Protein AF-A0A5C6G566-F1 (afdb_monomer_lite)

Secondary structure (DSSP, 8-state):
-PPPPP-----------------HHHHHHHHHHHHHHHHHTT-STHHHHHHHHHHHHHHHHHHHHHHHHHHHHHHHHHHHHHHHHHHHHHHTHHHHHH-GGGGHHHHHHHHHHHHHHHHHHHHHTSTTPPPHHHHHHTT---TT---TTT--HHHHHHHHHHHHHHHHHHHHHHHHHHHHHHHHHHHHHHHHHHHHHHHHHHHHHHHHHHHHH--S-HHHHHHHHHHHHHHHHHHHHHHHHHHHHHTSTTSPPHHHHHHTT----SS-GGG--SHHHHHHHHHHHHHHHHHHHHHHHHHHHHHHHHHHHHHIIIIIHHHHHHHHHHHHHHHHHHHHHTT--HHHHHHHHHHHHHHHHHHHHHHHHHHHHHHTT-

pLDDT: mean 77.21, std 18.94, range [24.97, 98.31]

Structure (mmCIF, N/CA/C/O backbone):
data_AF-A0A5C6G566-F1
#
_entry.id   AF-A0A5C6G566-F1
#
loop_
_atom_site.group_PDB
_atom_site.id
_atom_site.type_symbol
_atom_site.label_atom_id
_atom_site.label_alt_id
_atom_site.label_comp_id
_atom_site.label_asym_id
_atom_site.label_entity_id
_atom_site.label_seq_id
_atom_site.pdbx_PDB_ins_code
_atom_site.Cartn_x
_atom_site.Cartn_y
_atom_site.Cartn_z
_atom_site.occupancy
_atom_site.B_iso_or_equiv
_atom_site.auth_seq_id
_atom_site.auth_comp_id
_atom_site.auth_asym_id
_atom_site.auth_atom_id
_atom_site.pdbx_PDB_model_num
ATOM 1 N N . MET A 1 1 ? -71.870 12.288 54.946 1.00 32.88 1 MET A N 1
ATOM 2 C CA . MET A 1 1 ? -72.054 11.167 53.990 1.00 32.88 1 MET A CA 1
ATOM 3 C C . MET A 1 1 ? -71.027 11.314 52.874 1.00 32.88 1 MET A C 1
ATOM 5 O O . MET A 1 1 ? -70.540 12.421 52.685 1.00 32.88 1 MET A O 1
ATOM 9 N N . ARG A 1 2 ? -70.650 10.216 52.207 1.00 27.55 2 ARG A N 1
ATOM 10 C CA . ARG A 1 2 ? -69.565 10.167 51.204 1.00 27.55 2 ARG A CA 1
ATOM 11 C C . ARG A 1 2 ? -69.862 11.038 49.967 1.00 27.55 2 ARG A C 1
ATOM 13 O O . ARG A 1 2 ? -71.022 11.065 49.556 1.00 27.55 2 ARG A O 1
ATOM 20 N N . PRO A 1 3 ? -68.853 11.645 49.316 1.00 33.50 3 PRO A N 1
ATOM 21 C CA . PRO A 1 3 ? -68.975 12.076 47.928 1.00 33.50 3 PRO A CA 1
ATOM 22 C C . PRO A 1 3 ? -68.872 10.861 46.990 1.00 33.50 3 PRO A C 1
ATOM 24 O O . PRO A 1 3 ? -67.999 10.009 47.153 1.00 33.50 3 PRO A O 1
ATOM 27 N N . LEU A 1 4 ? -69.763 10.787 46.002 1.00 28.94 4 LEU A N 1
ATOM 28 C CA . LEU A 1 4 ? -69.651 9.870 44.866 1.00 28.94 4 LEU A CA 1
ATOM 29 C C . LEU A 1 4 ? -68.921 10.594 43.731 1.00 28.94 4 LEU A C 1
ATOM 31 O O . LEU A 1 4 ? -69.421 11.593 43.219 1.00 28.94 4 LEU A O 1
ATOM 35 N N . LEU A 1 5 ? -67.754 10.084 43.338 1.00 28.84 5 LEU A N 1
ATOM 36 C CA . LEU A 1 5 ? -67.087 10.481 42.098 1.00 28.84 5 LEU A CA 1
ATOM 37 C C . LEU A 1 5 ? -67.685 9.691 40.933 1.00 28.84 5 LEU A C 1
ATOM 39 O O . LEU A 1 5 ? -67.722 8.461 40.968 1.00 28.84 5 LEU A O 1
ATOM 43 N N . ALA A 1 6 ? -68.122 10.407 39.899 1.00 29.41 6 ALA A N 1
ATOM 44 C CA . ALA A 1 6 ? -68.552 9.829 38.637 1.00 29.41 6 ALA A CA 1
ATOM 45 C C . ALA A 1 6 ? -67.457 9.988 37.566 1.00 29.41 6 ALA A C 1
ATOM 47 O O . ALA A 1 6 ? -66.872 11.055 37.400 1.00 29.41 6 ALA A O 1
ATOM 48 N N . THR A 1 7 ? -67.224 8.889 36.850 1.00 29.20 7 THR A N 1
ATOM 49 C CA . THR A 1 7 ? -66.963 8.770 35.400 1.00 29.20 7 THR A CA 1
ATOM 50 C C . THR A 1 7 ? -67.251 10.032 34.540 1.00 29.20 7 THR A C 1
ATOM 52 O O . THR A 1 7 ? -68.207 10.747 34.816 1.00 29.20 7 THR A O 1
ATOM 55 N N . THR A 1 8 ? -66.556 10.330 33.422 1.00 32.09 8 THR A N 1
ATOM 56 C CA . THR A 1 8 ? -66.049 9.394 32.382 1.00 32.09 8 THR A CA 1
ATOM 57 C C . THR A 1 8 ? -65.096 10.036 31.330 1.00 32.09 8 THR A C 1
ATOM 59 O O . THR A 1 8 ? -65.303 11.184 30.964 1.00 32.09 8 THR A O 1
ATOM 62 N N . LEU A 1 9 ? -64.181 9.217 30.768 1.00 28.00 9 LEU A N 1
ATOM 63 C CA . LEU A 1 9 ? -63.743 9.064 29.343 1.00 28.00 9 LEU A CA 1
ATOM 64 C C . LEU A 1 9 ? -63.206 10.207 28.431 1.00 28.00 9 LEU A C 1
ATOM 66 O O . LEU A 1 9 ? -63.921 11.162 28.154 1.00 28.00 9 LEU A O 1
ATOM 70 N N . LEU A 1 10 ? -62.031 9.940 27.806 1.00 26.19 10 LEU A N 1
ATOM 71 C CA . LEU A 1 10 ? -61.583 10.098 26.377 1.00 26.19 10 LEU A CA 1
ATOM 72 C C . LEU A 1 10 ? -60.018 10.091 26.350 1.00 26.19 10 LEU A C 1
ATOM 74 O O . LEU A 1 10 ? -59.435 10.740 27.210 1.00 26.19 10 LEU A O 1
ATOM 78 N N . VAL A 1 11 ? -59.207 9.350 25.558 1.00 32.75 11 VAL A N 1
ATOM 79 C CA . VAL A 1 11 ? -59.265 8.723 24.199 1.00 32.75 11 VAL A CA 1
ATOM 80 C C . VAL A 1 11 ? -59.330 9.797 23.088 1.00 32.75 11 VAL A C 1
ATOM 82 O O . VAL A 1 11 ? -60.175 10.669 23.186 1.00 32.75 11 VAL A O 1
ATOM 85 N N . ALA A 1 12 ? -58.511 9.888 22.024 1.00 30.48 12 ALA A N 1
ATOM 86 C CA . ALA A 1 12 ? -57.670 8.944 21.258 1.00 30.48 12 ALA A CA 1
ATOM 87 C C . ALA A 1 12 ? -56.325 9.600 20.791 1.00 30.48 12 ALA A C 1
ATOM 89 O O . ALA A 1 12 ? -55.869 10.559 21.400 1.00 30.48 12 ALA A O 1
ATOM 90 N N . ALA A 1 13 ? -55.745 9.226 19.636 1.00 29.44 13 ALA A N 1
ATOM 91 C CA . ALA A 1 13 ? -54.742 8.157 19.437 1.00 29.44 13 ALA A CA 1
ATOM 92 C C . ALA A 1 13 ? -54.186 8.175 17.980 1.00 29.44 13 ALA A C 1
ATOM 94 O O . ALA A 1 13 ? -54.929 8.539 17.070 1.00 29.44 13 ALA A O 1
ATOM 95 N N . SER A 1 14 ? -52.944 7.719 17.716 1.00 24.97 14 SER A N 1
ATOM 96 C CA . SER A 1 14 ? -52.488 7.436 16.331 1.00 24.97 14 SER A CA 1
ATOM 97 C C . SER A 1 14 ? -51.419 6.332 16.196 1.00 24.97 14 SER A C 1
ATOM 99 O O . SER A 1 14 ? -50.265 6.543 16.546 1.00 24.97 14 SER A O 1
ATOM 101 N N . ASN A 1 15 ? -51.852 5.194 15.635 1.00 29.17 15 ASN A N 1
ATOM 102 C CA . ASN A 1 15 ? -51.233 4.301 14.630 1.00 29.17 15 ASN A CA 1
ATOM 103 C C . ASN A 1 15 ? -49.698 4.034 14.647 1.00 29.17 15 ASN A C 1
ATOM 105 O O . ASN A 1 15 ? -48.902 4.960 14.666 1.00 29.17 15 ASN A O 1
ATOM 109 N N . GLY A 1 16 ? -49.206 2.794 14.494 1.00 25.19 16 GLY A N 1
ATOM 110 C CA . GLY A 1 16 ? -49.876 1.573 14.012 1.00 25.19 16 GLY A CA 1
ATOM 111 C C . GLY A 1 16 ? -49.257 0.253 14.501 1.00 25.19 16 GLY A C 1
ATOM 112 O O . GLY A 1 16 ? -48.352 0.228 15.328 1.00 25.19 16 GLY A O 1
ATOM 113 N N . GLN A 1 17 ? -49.826 -0.858 14.026 1.00 31.66 17 GLN A N 1
ATOM 114 C CA . GLN A 1 17 ? -49.654 -2.206 14.580 1.00 31.66 17 GLN A CA 1
ATOM 115 C C . GLN A 1 17 ? -48.332 -2.884 14.188 1.00 31.66 17 GLN A C 1
ATOM 117 O O . GLN A 1 17 ? -48.019 -2.965 13.005 1.00 31.66 17 GLN A O 1
ATOM 122 N N . VAL A 1 18 ? -47.708 -3.574 15.148 1.00 29.19 18 VAL A N 1
ATOM 123 C CA . VAL A 1 18 ? -47.262 -4.969 14.963 1.00 29.19 18 VAL A CA 1
ATOM 124 C C . VAL A 1 18 ? -47.619 -5.742 16.235 1.00 29.19 18 VAL A C 1
ATOM 126 O O . VAL A 1 18 ? -47.277 -5.316 17.336 1.00 29.19 18 VAL A O 1
ATOM 129 N N . PHE A 1 19 ? -48.307 -6.879 16.099 1.00 34.94 19 PHE A N 1
ATOM 130 C CA . PHE A 1 19 ? -48.507 -7.816 17.209 1.00 34.94 19 PHE A CA 1
ATOM 131 C C . PHE A 1 19 ? -47.169 -8.487 17.550 1.00 34.94 19 PHE A C 1
ATOM 133 O O . PHE A 1 19 ? -46.750 -9.434 16.889 1.00 34.94 19 PHE A O 1
ATOM 140 N N . GLY A 1 20 ? -46.506 -7.990 18.589 1.00 29.91 20 GLY A N 1
ATOM 141 C CA . GLY A 1 20 ? -45.334 -8.601 19.209 1.00 29.91 20 GLY A CA 1
ATOM 142 C C . GLY A 1 20 ? -45.524 -8.626 20.720 1.00 29.91 20 GLY A C 1
ATOM 143 O O . GLY A 1 20 ? -46.110 -7.703 21.283 1.00 29.91 20 GLY A O 1
ATOM 144 N N . SER A 1 21 ? -45.068 -9.697 21.370 1.00 37.38 21 SER A N 1
ATOM 145 C CA . SER A 1 21 ? -45.146 -9.880 22.824 1.00 37.38 21 SER A CA 1
ATOM 146 C C . SER A 1 21 ? -44.729 -8.622 23.587 1.00 37.38 21 SER A C 1
ATOM 148 O O . SER A 1 21 ? -43.648 -8.087 23.326 1.00 37.38 21 SER A O 1
ATOM 150 N N . ALA A 1 22 ? -45.544 -8.208 24.562 1.00 33.50 22 ALA A N 1
ATOM 151 C CA . ALA A 1 22 ? -45.202 -7.127 25.479 1.00 33.50 22 ALA A CA 1
ATOM 152 C C . ALA A 1 22 ? -43.781 -7.357 26.045 1.00 33.50 22 ALA A C 1
ATOM 154 O O . ALA A 1 22 ? -43.475 -8.482 26.465 1.00 33.50 22 ALA A O 1
ATOM 155 N N . PRO A 1 23 ? -42.876 -6.360 25.993 1.00 38.47 23 PRO A N 1
ATOM 156 C CA . PRO A 1 23 ? -41.484 -6.564 26.375 1.00 38.47 23 PRO A CA 1
ATOM 157 C C . PRO A 1 23 ? -41.410 -7.021 27.834 1.00 38.47 23 PRO A C 1
ATOM 159 O O . PRO A 1 23 ? -42.168 -6.545 28.673 1.00 38.47 23 PRO A O 1
ATOM 162 N N . ALA A 1 24 ? -40.464 -7.901 28.178 1.00 43.47 24 ALA A N 1
ATOM 163 C CA . ALA A 1 24 ? -40.372 -8.467 29.532 1.00 43.47 24 ALA A CA 1
ATOM 164 C C . ALA A 1 24 ? -40.320 -7.399 30.652 1.00 43.47 24 ALA A C 1
ATOM 166 O O . ALA A 1 24 ? -40.783 -7.642 31.764 1.00 43.47 24 ALA A O 1
ATOM 167 N N . ALA A 1 25 ? -39.833 -6.192 30.335 1.00 39.31 25 ALA A N 1
ATOM 168 C CA . ALA A 1 25 ? -39.875 -5.023 31.211 1.00 39.31 25 ALA A CA 1
ATOM 169 C C . ALA A 1 25 ? -41.303 -4.528 31.538 1.00 39.31 25 ALA A C 1
ATOM 171 O O . ALA A 1 25 ? -41.559 -4.184 32.690 1.00 39.31 25 ALA A O 1
ATOM 172 N N . SER A 1 26 ? -42.244 -4.520 30.582 1.00 44.28 26 SER A N 1
ATOM 173 C CA . SER A 1 26 ? -43.643 -4.163 30.871 1.00 44.28 26 SER A CA 1
ATOM 174 C C . SER A 1 26 ? -44.332 -5.257 31.680 1.00 44.28 26 SER A C 1
ATOM 176 O O . SER A 1 26 ? -45.061 -4.943 32.607 1.00 44.28 26 SER A O 1
ATOM 178 N N . LEU A 1 27 ? -44.027 -6.528 31.409 1.00 44.44 27 LEU A N 1
ATOM 179 C CA . LEU A 1 27 ? -44.631 -7.669 32.105 1.00 44.44 27 LEU A CA 1
ATOM 180 C C . LEU A 1 27 ? -44.157 -7.785 33.571 1.00 44.44 27 LEU A C 1
ATOM 182 O O . LEU A 1 27 ? -44.899 -8.225 34.450 1.00 44.44 27 LEU A O 1
ATOM 186 N N . ALA A 1 28 ? -42.927 -7.346 33.862 1.00 50.97 28 ALA A N 1
ATOM 187 C CA . ALA A 1 28 ? -42.421 -7.181 35.227 1.00 50.97 28 ALA A CA 1
ATOM 188 C C . ALA A 1 28 ? -43.015 -5.944 35.933 1.00 50.97 28 ALA A C 1
ATOM 190 O O . ALA A 1 28 ? -43.270 -5.992 37.140 1.00 50.97 28 ALA A O 1
ATOM 191 N N . ALA A 1 29 ? -43.269 -4.857 35.195 1.00 46.25 29 ALA A N 1
ATOM 192 C CA . ALA A 1 29 ? -43.970 -3.682 35.711 1.00 46.25 29 ALA A CA 1
ATOM 193 C C . ALA A 1 29 ? -45.447 -3.993 36.026 1.00 46.25 29 ALA A C 1
ATOM 195 O O . ALA A 1 29 ? -45.908 -3.648 37.111 1.00 46.25 29 ALA A O 1
ATOM 196 N N . GLU A 1 30 ? -46.152 -4.722 35.152 1.00 51.94 30 GLU A N 1
ATOM 197 C CA . GLU A 1 30 ? -47.515 -5.228 35.373 1.00 51.94 30 GLU A CA 1
ATOM 198 C C . GLU A 1 30 ? -47.585 -6.099 36.628 1.00 51.94 30 GLU A C 1
ATOM 200 O O . GLU A 1 30 ? -48.357 -5.796 37.530 1.00 51.94 30 GLU A O 1
ATOM 205 N N . LYS A 1 31 ? -46.700 -7.095 36.784 1.00 56.31 31 LYS A N 1
ATOM 206 C CA . LYS A 1 31 ? -46.683 -7.941 37.995 1.00 56.31 31 LYS A CA 1
ATOM 207 C C . LYS A 1 31 ? -46.461 -7.161 39.298 1.00 56.31 31 LYS A C 1
ATOM 209 O O . LYS A 1 31 ? -46.936 -7.590 40.351 1.00 56.31 31 LYS A O 1
ATOM 214 N N . ARG A 1 32 ? -45.752 -6.023 39.266 1.00 56.72 32 ARG A N 1
ATOM 215 C CA . ARG A 1 32 ? -45.634 -5.131 40.437 1.00 56.72 32 ARG A CA 1
ATOM 216 C C . ARG A 1 32 ? -46.827 -4.204 40.604 1.00 56.72 32 ARG A C 1
ATOM 218 O O . ARG A 1 32 ? -47.209 -3.971 41.746 1.00 56.72 32 ARG A O 1
ATOM 225 N N . ALA A 1 33 ? -47.433 -3.733 39.517 1.00 54.94 33 ALA A N 1
ATOM 226 C CA . ALA A 1 33 ? -48.703 -3.020 39.570 1.00 54.94 33 ALA A CA 1
ATOM 227 C C . ALA A 1 33 ? -49.792 -3.911 40.191 1.00 54.94 33 ALA A C 1
ATOM 229 O O . ALA A 1 33 ? -50.441 -3.482 41.137 1.00 54.94 33 ALA A O 1
ATOM 230 N N . ASP A 1 34 ? -49.903 -5.174 39.775 1.00 57.34 34 ASP A N 1
ATOM 231 C CA . ASP A 1 34 ? -50.822 -6.166 40.347 1.00 57.34 34 ASP A CA 1
ATOM 232 C C . ASP A 1 34 ? -50.554 -6.423 41.835 1.00 57.34 34 ASP A C 1
ATOM 234 O O . ASP A 1 34 ? -51.483 -6.444 42.644 1.00 57.34 34 ASP A O 1
ATOM 238 N N . SER A 1 35 ? -49.283 -6.563 42.229 1.00 55.22 35 SER A N 1
ATOM 239 C CA . SER A 1 35 ? -48.908 -6.729 43.639 1.00 55.22 35 SER A CA 1
ATOM 240 C C . SER A 1 35 ? -49.249 -5.483 44.476 1.00 55.22 35 SER A C 1
ATOM 242 O O . SER A 1 35 ? -49.796 -5.599 45.574 1.00 55.22 35 SER A O 1
ATOM 244 N N . ALA A 1 36 ? -49.031 -4.278 43.937 1.00 53.88 36 ALA A N 1
ATOM 245 C CA . ALA A 1 36 ? -49.425 -3.020 44.573 1.00 53.88 36 ALA A CA 1
ATOM 246 C C . ALA A 1 36 ? -50.957 -2.850 44.643 1.00 53.88 36 ALA A C 1
ATOM 248 O O . ALA A 1 36 ? -51.474 -2.390 45.658 1.00 53.88 36 ALA A O 1
ATOM 249 N N . ILE A 1 37 ? -51.699 -3.275 43.613 1.00 56.81 37 ILE A N 1
ATOM 250 C CA . ILE A 1 37 ? -53.172 -3.335 43.592 1.00 56.81 37 ILE A CA 1
ATOM 251 C C . ILE A 1 37 ? -53.694 -4.320 44.647 1.00 56.81 37 ILE A C 1
ATOM 253 O O . ILE A 1 37 ? -54.722 -4.055 45.274 1.00 56.81 37 ILE A O 1
ATOM 257 N N . MET A 1 38 ? -52.986 -5.427 44.889 1.00 54.53 38 MET A N 1
ATOM 258 C CA . MET A 1 38 ? -53.319 -6.365 45.961 1.00 54.53 38 MET A CA 1
ATOM 259 C C . MET A 1 38 ? -53.136 -5.721 47.344 1.00 54.53 38 MET A C 1
ATOM 261 O O . MET A 1 38 ? -54.052 -5.776 48.162 1.00 54.53 38 MET A O 1
ATOM 265 N N . TYR A 1 39 ? -52.011 -5.032 47.575 1.00 48.88 39 TYR A N 1
ATOM 266 C CA . TYR A 1 39 ? -51.754 -4.291 48.818 1.00 48.88 39 TYR A CA 1
ATOM 267 C C . TYR A 1 39 ? -52.751 -3.142 49.052 1.00 48.88 39 TYR A C 1
ATOM 269 O O . TYR A 1 39 ? -53.241 -2.971 50.169 1.00 48.88 39 TYR A O 1
ATOM 277 N N . MET A 1 40 ? -53.127 -2.400 48.002 1.00 50.25 40 MET A N 1
ATOM 278 C CA . MET A 1 40 ? -54.124 -1.319 48.077 1.00 50.25 40 MET A CA 1
ATOM 279 C C . MET A 1 40 ? -55.533 -1.797 48.468 1.00 50.25 40 MET A C 1
ATOM 281 O O . MET A 1 40 ? -56.351 -0.985 48.892 1.00 50.25 40 MET A O 1
ATOM 285 N N . LYS A 1 41 ? -55.842 -3.098 48.362 1.00 54.12 41 LYS A N 1
ATOM 286 C CA . LYS A 1 41 ? -57.131 -3.658 48.808 1.00 54.12 41 LYS A CA 1
ATOM 287 C C . LYS A 1 41 ? -57.195 -3.987 50.303 1.00 54.12 41 LYS A C 1
ATOM 289 O O . LYS A 1 41 ? -58.270 -4.376 50.756 1.00 54.12 41 LYS A O 1
ATOM 294 N N . GLN A 1 42 ? -56.091 -3.889 51.052 1.00 52.12 42 GLN A N 1
ATOM 295 C CA . GLN A 1 42 ? -55.990 -4.530 52.371 1.00 52.12 42 GLN A CA 1
ATOM 296 C C . GLN A 1 42 ? -55.769 -3.593 53.574 1.00 52.12 42 GLN A C 1
ATOM 298 O O . GLN A 1 42 ? -55.951 -4.057 54.696 1.00 52.12 42 GLN A O 1
ATOM 303 N N . TYR A 1 43 ? -55.432 -2.309 53.382 1.00 47.19 43 TYR A N 1
ATOM 304 C CA . TYR A 1 43 ? -55.204 -1.349 54.481 1.00 47.19 43 TYR A CA 1
ATOM 305 C C . TYR A 1 43 ? -55.642 0.090 54.152 1.00 47.19 43 TYR A C 1
ATOM 307 O O . TYR A 1 43 ? -55.455 0.561 53.032 1.00 47.19 43 TYR A O 1
ATOM 315 N N . GLU A 1 44 ? -56.177 0.790 55.159 1.00 57.75 44 GLU A N 1
ATOM 316 C CA . GLU A 1 44 ? -56.489 2.231 55.129 1.00 57.75 44 GLU A CA 1
ATOM 317 C C . GLU A 1 44 ? -55.200 3.086 55.080 1.00 57.75 44 GLU A C 1
ATOM 319 O O . GLU A 1 44 ? -54.197 2.694 55.675 1.00 57.75 44 GLU A O 1
ATOM 324 N N . ASP A 1 45 ? -55.248 4.218 54.356 1.00 56.41 45 ASP A N 1
ATOM 325 C CA . ASP A 1 45 ? -54.251 5.293 54.112 1.00 56.41 45 ASP A CA 1
ATOM 326 C C . ASP A 1 45 ? -52.744 4.948 54.089 1.00 56.41 45 ASP A C 1
ATOM 328 O O . ASP A 1 45 ? -52.071 5.145 53.075 1.00 56.41 45 ASP A O 1
ATOM 332 N N . ASP A 1 46 ? -52.192 4.403 55.169 1.00 58.47 46 ASP A N 1
ATOM 333 C CA . ASP A 1 46 ? -50.773 4.065 55.339 1.00 58.47 46 ASP A CA 1
ATOM 334 C C . ASP A 1 46 ? -50.287 2.977 54.352 1.00 58.47 46 ASP A C 1
ATOM 336 O O . ASP A 1 46 ? -49.098 2.873 54.034 1.00 58.47 46 ASP A O 1
ATOM 340 N N . GLY A 1 47 ? -51.215 2.158 53.841 1.00 61.34 47 GLY A N 1
ATOM 341 C CA . GLY A 1 47 ? -50.967 1.206 52.752 1.00 61.34 47 GLY A CA 1
ATOM 342 C C . GLY A 1 47 ? -50.893 1.859 51.365 1.00 61.34 47 GLY A C 1
ATOM 343 O O . GLY A 1 47 ? -50.175 1.365 50.492 1.00 61.34 47 GLY A O 1
ATOM 344 N N . PHE A 1 48 ? -51.587 2.982 51.158 1.00 67.94 48 PHE A N 1
ATOM 345 C CA . PHE A 1 48 ? -51.680 3.656 49.862 1.00 67.94 48 PHE A CA 1
ATOM 346 C C . PHE A 1 48 ? -50.408 4.442 49.529 1.00 67.94 48 PHE A C 1
ATOM 348 O O . PHE A 1 48 ? -49.868 4.289 48.433 1.00 67.94 48 PHE A O 1
ATOM 355 N N . GLU A 1 49 ? -49.862 5.215 50.475 1.00 76.19 49 GLU A N 1
ATOM 356 C CA . GLU A 1 49 ? -48.597 5.934 50.248 1.00 76.19 49 GLU A CA 1
ATOM 357 C C . GLU A 1 49 ? -47.414 4.963 50.055 1.00 76.19 49 GLU A C 1
ATOM 359 O O . GLU A 1 49 ? -46.603 5.162 49.150 1.00 76.19 49 GLU A O 1
ATOM 364 N N . LYS A 1 50 ? -47.373 3.832 50.779 1.00 78.25 50 LYS A N 1
ATOM 365 C CA . LYS A 1 50 ? -46.376 2.767 50.536 1.00 78.25 50 LYS A CA 1
ATOM 366 C C . LYS A 1 50 ? -46.507 2.161 49.134 1.00 78.25 50 LYS A C 1
ATOM 368 O O . LYS A 1 50 ? -45.501 1.999 48.446 1.00 78.25 50 LYS A O 1
ATOM 373 N N . ALA A 1 51 ? -47.726 1.863 48.676 1.00 77.69 51 ALA A N 1
ATOM 374 C CA . ALA A 1 51 ? -47.960 1.345 47.324 1.00 77.69 51 ALA A CA 1
ATOM 375 C C . ALA A 1 51 ? -47.557 2.356 46.231 1.00 77.69 51 ALA A C 1
ATOM 377 O O . ALA A 1 51 ? -46.960 1.984 45.220 1.00 77.69 51 ALA A O 1
ATOM 378 N N . LYS A 1 52 ? -47.830 3.643 46.458 1.00 82.12 52 LYS A N 1
ATOM 379 C CA . LYS A 1 52 ? -47.460 4.769 45.590 1.00 82.12 52 LYS A CA 1
ATOM 380 C C . LYS A 1 52 ? -45.943 4.955 45.497 1.00 82.12 52 LYS A C 1
ATOM 382 O O . LYS A 1 52 ? -45.436 5.170 44.398 1.00 82.12 52 LYS A O 1
ATOM 387 N N . ASP A 1 53 ? -45.207 4.829 46.599 1.00 85.75 53 ASP A N 1
ATOM 388 C CA . ASP A 1 53 ? -43.741 4.914 46.585 1.00 85.75 53 ASP A CA 1
ATOM 389 C C . ASP A 1 53 ? -43.089 3.689 45.926 1.00 85.75 53 ASP A C 1
ATOM 391 O O . ASP A 1 53 ? -42.167 3.850 45.123 1.00 85.75 53 ASP A O 1
ATOM 395 N N . ILE A 1 54 ? -43.636 2.484 46.135 1.00 86.62 54 ILE A N 1
ATOM 396 C CA . ILE A 1 54 ? -43.249 1.278 45.379 1.00 86.62 54 ILE A CA 1
ATOM 397 C C . ILE A 1 54 ? -43.481 1.481 43.871 1.00 86.62 54 ILE A C 1
ATOM 399 O O . ILE A 1 54 ? -42.616 1.135 43.064 1.00 86.62 54 ILE A O 1
ATOM 403 N N . ALA A 1 55 ? -44.613 2.072 43.473 1.00 84.31 55 ALA A N 1
ATOM 404 C CA . ALA A 1 55 ? -44.921 2.347 42.070 1.00 84.31 55 ALA A CA 1
ATOM 405 C C . ALA A 1 55 ? -43.972 3.392 41.449 1.00 84.31 55 ALA A C 1
ATOM 407 O O . ALA A 1 55 ? -43.466 3.171 40.348 1.00 84.31 55 ALA A O 1
ATOM 408 N N . LYS A 1 56 ? -43.666 4.493 42.156 1.00 90.12 56 LYS A N 1
ATOM 409 C CA . LYS A 1 56 ? -42.662 5.487 41.719 1.00 90.12 56 LYS A CA 1
ATOM 410 C C . LYS A 1 56 ? -41.288 4.846 41.515 1.00 90.12 56 LYS A C 1
ATOM 412 O O . LYS A 1 56 ? -40.653 5.082 40.489 1.00 90.12 56 LYS A O 1
ATOM 417 N N . LEU A 1 57 ? -40.844 4.031 42.476 1.00 89.75 57 LEU A N 1
ATOM 418 C CA . LEU A 1 57 ? -39.566 3.324 42.416 1.00 89.75 57 LEU A CA 1
ATOM 419 C C . LEU A 1 57 ? -39.518 2.371 41.214 1.00 89.75 57 LEU A C 1
ATOM 421 O O . LEU A 1 57 ? -38.569 2.420 40.436 1.00 89.75 57 LEU A O 1
ATOM 425 N N . ALA A 1 58 ? -40.570 1.573 41.006 1.00 87.94 58 ALA A N 1
ATOM 426 C CA . ALA A 1 58 ? -40.666 0.658 39.871 1.00 87.94 58 ALA A CA 1
ATOM 427 C C . ALA A 1 58 ? -40.645 1.386 38.512 1.00 87.94 58 ALA A C 1
ATOM 429 O O . ALA A 1 58 ? -39.985 0.918 37.585 1.00 87.94 58 ALA A O 1
ATOM 430 N N . LEU A 1 59 ? -41.311 2.543 38.395 1.00 90.44 59 LEU A N 1
ATOM 431 C CA . LEU A 1 59 ? -41.281 3.376 37.187 1.00 90.44 59 LEU A CA 1
ATOM 432 C C . LEU A 1 59 ? -39.883 3.957 36.923 1.00 90.44 59 LEU A C 1
ATOM 434 O O . LEU A 1 59 ? -39.383 3.842 35.805 1.00 90.44 59 LEU A O 1
ATOM 438 N N . LYS A 1 60 ? -39.221 4.508 37.951 1.00 93.12 60 LYS A N 1
ATOM 439 C CA . LYS A 1 60 ? -37.831 4.995 37.862 1.00 93.12 60 LYS A CA 1
ATOM 440 C C . LYS A 1 60 ? -36.875 3.882 37.415 1.00 93.12 60 LYS A C 1
ATOM 442 O O . LYS A 1 60 ? -36.054 4.081 36.526 1.00 93.12 60 LYS A O 1
ATOM 447 N N . GLN A 1 61 ? -37.021 2.696 37.996 1.00 92.62 61 GLN A N 1
ATOM 448 C CA . GLN A 1 61 ? -36.206 1.522 37.687 1.00 92.62 61 GLN A CA 1
ATOM 449 C C . GLN A 1 61 ? -36.441 0.977 36.270 1.00 92.62 61 GLN A C 1
ATOM 451 O O . GLN A 1 61 ? -35.499 0.516 35.622 1.00 92.62 61 GLN A O 1
ATOM 456 N N . ALA A 1 62 ? -37.675 1.049 35.763 1.00 90.75 62 ALA A N 1
ATOM 457 C CA . ALA A 1 62 ? -37.994 0.686 34.384 1.00 90.75 62 ALA A CA 1
ATOM 458 C C . ALA A 1 62 ? -37.392 1.677 33.370 1.00 90.75 62 ALA A C 1
ATOM 460 O O . ALA A 1 62 ? -36.832 1.245 32.361 1.00 90.75 62 ALA A O 1
ATOM 461 N N . ASP A 1 63 ? -37.445 2.984 33.652 1.00 94.00 63 ASP A N 1
ATOM 462 C CA . ASP A 1 63 ? -36.756 4.012 32.860 1.00 94.00 63 ASP A CA 1
ATOM 463 C C . ASP A 1 63 ? -35.236 3.778 32.831 1.00 94.00 63 ASP A C 1
ATOM 465 O O . ASP A 1 63 ? -34.643 3.685 31.756 1.00 94.00 63 ASP A O 1
ATOM 469 N N . GLN A 1 64 ? -34.621 3.570 33.999 1.00 95.44 64 GLN A N 1
ATOM 470 C CA . GLN A 1 64 ? -33.194 3.264 34.129 1.00 95.44 64 GLN A CA 1
ATOM 471 C C . GLN A 1 64 ? -32.777 2.034 33.308 1.00 95.44 64 GLN A C 1
ATOM 473 O O . GLN A 1 64 ? -31.781 2.092 32.588 1.00 95.44 64 GLN A O 1
ATOM 478 N N . LEU A 1 65 ? -33.553 0.942 33.340 1.00 95.19 65 LEU A N 1
ATOM 479 C CA . LEU A 1 65 ? -33.294 -0.247 32.513 1.00 95.19 65 LEU A CA 1
ATOM 480 C C . LEU A 1 65 ? -33.464 0.012 31.011 1.00 95.19 65 LEU A C 1
ATOM 482 O O . LEU A 1 65 ? -32.744 -0.584 30.211 1.00 95.19 65 LEU A O 1
ATOM 486 N N . ASN A 1 66 ? -34.394 0.880 30.610 1.00 94.75 66 ASN A N 1
ATOM 487 C CA . ASN A 1 66 ? -34.587 1.234 29.204 1.00 94.75 66 ASN A CA 1
ATOM 488 C C . ASN A 1 66 ? -33.456 2.129 28.683 1.00 94.75 66 ASN A C 1
ATOM 490 O O . ASN A 1 66 ? -32.923 1.850 27.608 1.00 94.75 66 ASN A O 1
ATOM 494 N N . ARG A 1 67 ? -33.024 3.132 29.461 1.00 96.88 67 ARG A N 1
ATOM 495 C CA . ARG A 1 67 ? -31.831 3.936 29.151 1.00 96.88 67 ARG A CA 1
ATOM 496 C C . ARG A 1 67 ? -30.586 3.053 29.080 1.00 96.88 67 ARG A C 1
ATOM 498 O O . ARG A 1 67 ? -29.860 3.108 28.094 1.00 96.88 67 ARG A O 1
ATOM 505 N N . TYR A 1 68 ? -30.395 2.165 30.055 1.00 97.62 68 TYR A N 1
ATOM 506 C CA . TYR A 1 68 ? -29.285 1.212 30.075 1.00 97.62 68 TYR A CA 1
ATOM 507 C C . TYR A 1 68 ? -29.278 0.284 28.850 1.00 97.62 68 TYR A C 1
ATOM 509 O O . TYR A 1 68 ? -28.249 0.168 28.189 1.00 97.62 68 TYR A O 1
ATOM 517 N N . ARG A 1 69 ? -30.427 -0.313 28.487 1.00 97.56 69 ARG A N 1
ATOM 518 C CA . ARG A 1 69 ? -30.577 -1.112 27.256 1.00 97.56 69 ARG A CA 1
ATOM 519 C C . ARG A 1 69 ? -30.162 -0.317 26.020 1.00 97.56 69 ARG A C 1
ATOM 521 O O . ARG A 1 69 ? -29.356 -0.802 25.239 1.00 97.56 69 ARG A O 1
ATOM 528 N N . HIS A 1 70 ? -30.662 0.908 25.873 1.00 97.62 70 HIS A N 1
ATOM 529 C CA . HIS A 1 70 ? -30.377 1.734 24.704 1.00 97.62 70 HIS A CA 1
ATOM 530 C C . HIS A 1 70 ? -28.876 2.026 24.532 1.00 97.62 70 HIS A C 1
ATOM 532 O O . HIS A 1 70 ? -28.354 1.906 23.425 1.00 97.62 70 HIS A O 1
ATOM 538 N N . VAL A 1 71 ? -28.163 2.352 25.618 1.00 97.88 71 VAL A N 1
ATOM 539 C CA . VAL A 1 71 ? -26.707 2.575 25.558 1.00 97.88 71 VAL A CA 1
ATOM 540 C C . VAL A 1 71 ? -25.950 1.259 25.311 1.00 97.88 71 VAL A C 1
ATOM 542 O O . VAL A 1 71 ? -24.986 1.255 24.551 1.00 97.88 71 VAL A O 1
ATOM 545 N N . ILE A 1 72 ? -26.403 0.129 25.872 1.00 98.00 72 ILE A N 1
ATOM 546 C CA . ILE A 1 72 ? -25.844 -1.207 25.586 1.00 98.00 72 ILE A CA 1
ATOM 547 C C . ILE A 1 72 ? -25.979 -1.587 24.107 1.00 98.00 72 ILE A C 1
ATOM 549 O O . ILE A 1 72 ? -25.021 -2.094 23.524 1.00 98.00 72 ILE A O 1
ATOM 553 N N . ASP A 1 73 ? -27.136 -1.339 23.493 1.00 97.62 73 ASP A N 1
ATOM 554 C CA . ASP A 1 73 ? -27.375 -1.670 22.087 1.00 97.62 73 ASP A CA 1
ATOM 555 C C . ASP A 1 73 ? -26.488 -0.810 21.167 1.00 97.62 73 ASP A C 1
ATOM 557 O O . ASP A 1 73 ? -25.845 -1.339 20.256 1.00 97.62 73 ASP A O 1
ATOM 561 N N . GLN A 1 74 ? -26.350 0.492 21.464 1.00 98.12 74 GLN A N 1
ATOM 562 C CA . GLN A 1 74 ? -25.387 1.364 20.779 1.00 98.12 74 GLN A CA 1
ATOM 563 C C . GLN A 1 74 ? -23.937 0.892 20.973 1.00 98.12 74 GLN A C 1
ATOM 565 O O . GLN A 1 74 ? -23.175 0.862 20.008 1.00 98.12 74 GLN A O 1
ATOM 570 N N . LEU A 1 75 ? -23.550 0.506 22.195 1.00 98.31 75 LEU A N 1
ATOM 571 C CA . LEU A 1 75 ? -22.206 0.008 22.500 1.00 98.31 75 LEU A CA 1
ATOM 572 C C . LEU A 1 75 ? -21.892 -1.246 21.679 1.00 98.31 75 LEU A C 1
ATOM 574 O O . LEU A 1 75 ? -20.872 -1.280 20.998 1.00 98.31 75 LEU A O 1
ATOM 578 N N . LYS A 1 76 ? -22.792 -2.240 21.672 1.00 97.69 76 LYS A N 1
ATOM 579 C CA . LYS A 1 76 ? -22.630 -3.457 20.862 1.00 97.69 76 LYS A CA 1
ATOM 580 C C . LYS A 1 76 ? -22.449 -3.129 19.374 1.00 97.69 76 LYS A C 1
ATOM 582 O O . LYS A 1 76 ? -21.571 -3.707 18.730 1.00 97.69 76 LYS A O 1
ATOM 587 N N . GLN A 1 77 ? -23.236 -2.194 18.834 1.00 97.44 77 GLN A N 1
ATOM 588 C CA . GLN A 1 77 ? -23.137 -1.783 17.431 1.00 97.44 77 GLN A CA 1
ATOM 589 C C . GLN A 1 77 ? -21.790 -1.110 17.124 1.00 97.44 77 GLN A C 1
ATOM 591 O O . GLN A 1 77 ? -21.096 -1.523 16.197 1.00 97.44 77 GLN A O 1
ATOM 596 N N . VAL A 1 78 ? -21.407 -0.097 17.905 1.00 97.75 78 VAL A N 1
ATOM 597 C CA . VAL A 1 78 ? -20.179 0.681 17.677 1.00 97.75 78 VAL A CA 1
ATOM 598 C C . VAL A 1 78 ? -18.930 -0.178 17.888 1.00 97.75 78 VAL A C 1
ATOM 600 O O . VAL A 1 78 ? -18.030 -0.139 17.054 1.00 97.75 78 VAL A O 1
ATOM 603 N N . SER A 1 79 ? -18.894 -1.022 18.925 1.00 98.06 79 SER A N 1
ATOM 604 C CA . SER A 1 79 ? -17.786 -1.962 19.137 1.00 98.06 79 SER A CA 1
ATOM 605 C C . SER A 1 79 ? -17.630 -2.965 17.993 1.00 98.06 79 SER A C 1
ATOM 607 O O . SER A 1 79 ? -16.503 -3.285 17.629 1.00 98.06 79 SER A O 1
ATOM 609 N N . SER A 1 80 ? -18.732 -3.430 17.393 1.00 97.06 80 SER A N 1
ATOM 610 C CA . SER A 1 80 ? -18.672 -4.322 16.226 1.00 97.06 80 SER A CA 1
ATOM 611 C C . SER A 1 80 ? -18.121 -3.603 14.987 1.00 97.06 80 SER A C 1
ATOM 613 O O . SER A 1 80 ? -17.291 -4.162 14.277 1.00 97.06 80 SER A O 1
ATOM 615 N N . LEU A 1 81 ? -18.524 -2.347 14.751 1.00 96.31 81 LEU A N 1
ATOM 616 C CA . LEU A 1 81 ? -17.994 -1.532 13.649 1.00 96.31 81 LEU A CA 1
ATOM 617 C C . LEU A 1 81 ? -16.494 -1.249 13.819 1.00 96.31 81 LEU A C 1
ATOM 619 O O . LEU A 1 81 ? -15.731 -1.421 12.871 1.00 96.31 81 LEU A O 1
ATOM 623 N N . ALA A 1 82 ? -16.066 -0.871 15.028 1.00 97.12 82 ALA A N 1
ATOM 624 C CA . ALA A 1 82 ? -14.657 -0.660 15.353 1.00 97.12 82 ALA A CA 1
ATOM 625 C C . ALA A 1 82 ? -13.834 -1.950 15.171 1.00 97.12 82 ALA A C 1
ATOM 627 O O . ALA A 1 82 ? -12.760 -1.916 14.575 1.00 97.12 82 ALA A O 1
ATOM 628 N N . TYR A 1 83 ? -14.370 -3.101 15.600 1.00 97.06 83 TYR A N 1
ATOM 629 C CA . TYR A 1 83 ? -13.725 -4.406 15.428 1.00 97.06 83 TYR A CA 1
ATOM 630 C C . TYR A 1 83 ? -13.483 -4.717 13.946 1.00 97.06 83 TYR A C 1
ATOM 632 O O . TYR A 1 83 ? -12.350 -4.980 13.551 1.00 97.06 83 TYR A O 1
ATOM 640 N N . THR A 1 84 ? -14.524 -4.619 13.110 1.00 95.31 84 THR A N 1
ATOM 641 C CA . THR A 1 84 ? -14.414 -4.848 11.660 1.00 95.31 84 THR A CA 1
ATOM 642 C C . THR A 1 84 ? -13.467 -3.853 10.981 1.00 95.31 84 THR A C 1
ATOM 644 O O . THR A 1 84 ? -12.809 -4.216 10.010 1.00 95.31 84 THR A O 1
ATOM 647 N N . CYS A 1 85 ? -13.354 -2.622 11.490 1.00 94.69 85 CYS A N 1
ATOM 648 C CA . CYS A 1 85 ? -12.413 -1.630 10.971 1.00 94.69 85 CYS A CA 1
ATOM 649 C C . CYS A 1 85 ? -10.951 -2.060 11.189 1.00 94.69 85 CYS A C 1
ATOM 651 O O . CYS A 1 85 ? -10.201 -2.182 10.220 1.00 94.69 85 CYS A O 1
ATOM 653 N N . TYR A 1 86 ? -10.558 -2.380 12.429 1.00 95.50 86 TYR A N 1
ATOM 654 C CA . TYR A 1 86 ? -9.188 -2.815 12.740 1.00 95.50 86 TYR A CA 1
ATOM 655 C C . TYR A 1 86 ? -8.826 -4.185 12.143 1.00 95.50 86 TYR A C 1
ATOM 657 O O . TYR A 1 86 ? -7.673 -4.400 11.766 1.00 95.50 86 TYR A O 1
ATOM 665 N N . ASP A 1 87 ? -9.786 -5.110 12.053 1.00 93.19 87 ASP A N 1
ATOM 666 C CA . ASP A 1 87 ? -9.609 -6.408 11.383 1.00 93.19 87 ASP A CA 1
ATOM 667 C C . ASP A 1 87 ? -9.393 -6.215 9.868 1.00 93.19 87 ASP A C 1
ATOM 669 O O . ASP A 1 87 ? -8.496 -6.804 9.259 1.00 93.19 87 ASP A O 1
ATOM 673 N N . GLY A 1 88 ? -10.143 -5.283 9.268 1.00 90.81 88 GLY A N 1
ATOM 674 C CA . GLY A 1 88 ? -9.945 -4.821 7.895 1.00 90.81 88 GLY A CA 1
ATOM 675 C C . GLY A 1 88 ? -8.575 -4.174 7.664 1.00 90.81 88 GLY A C 1
ATOM 676 O O . GLY A 1 88 ? -7.938 -4.453 6.650 1.00 90.81 88 GLY A O 1
ATOM 677 N N . TYR A 1 89 ? -8.093 -3.354 8.602 1.00 89.56 89 TYR A N 1
ATOM 678 C CA . TYR A 1 89 ? -6.768 -2.726 8.527 1.00 89.56 89 TYR A CA 1
ATOM 679 C C . TYR A 1 89 ? -5.630 -3.759 8.606 1.00 89.56 89 TYR A C 1
ATOM 681 O O . TYR A 1 89 ? -4.698 -3.713 7.806 1.00 89.56 89 TYR A O 1
ATOM 689 N N . GLN A 1 90 ? -5.725 -4.749 9.500 1.00 84.75 90 GLN A N 1
ATOM 690 C CA . GLN A 1 90 ? -4.741 -5.841 9.591 1.00 84.75 90 GLN A CA 1
ATOM 691 C C . GLN A 1 90 ? -4.707 -6.724 8.343 1.00 84.75 90 GLN A C 1
ATOM 693 O O . GLN A 1 90 ? -3.636 -7.098 7.873 1.00 84.75 90 GLN A O 1
ATOM 698 N N . SER A 1 91 ? -5.876 -7.069 7.801 1.00 82.56 91 SER A N 1
ATOM 699 C CA . SER A 1 91 ? -5.990 -7.984 6.658 1.00 82.56 91 SER A CA 1
ATOM 700 C C . SER A 1 91 ? -5.610 -7.360 5.307 1.00 82.56 91 SER A C 1
ATOM 702 O O . SER A 1 91 ? -5.470 -8.087 4.327 1.00 82.56 91 SER A O 1
ATOM 704 N N . ASN A 1 92 ? -5.415 -6.037 5.231 1.00 77.25 92 ASN A N 1
ATOM 705 C CA . ASN A 1 92 ? -5.060 -5.311 4.004 1.00 77.25 92 ASN A CA 1
ATOM 706 C C . ASN A 1 92 ? -3.628 -4.733 4.045 1.00 77.25 92 ASN A C 1
ATOM 708 O O . ASN A 1 92 ? -3.424 -3.595 3.628 1.00 77.25 92 ASN A O 1
ATOM 712 N N . GLY A 1 93 ? -2.641 -5.513 4.506 1.00 69.06 93 GLY A N 1
ATOM 713 C CA . GLY A 1 93 ? -1.250 -5.085 4.752 1.00 69.06 93 GLY A CA 1
ATOM 714 C C . GLY A 1 93 ? -0.673 -4.064 3.757 1.00 69.06 93 GLY A C 1
ATOM 715 O O . GLY A 1 93 ? -0.295 -2.972 4.170 1.00 69.06 93 GLY A O 1
ATOM 716 N N . GLY A 1 94 ? -0.682 -4.352 2.449 1.00 75.19 94 GLY A N 1
ATOM 717 C CA . GLY A 1 94 ? -0.156 -3.424 1.431 1.00 75.19 94 GLY A CA 1
ATOM 718 C C . GLY A 1 94 ? -0.889 -2.074 1.337 1.00 75.19 94 GLY A C 1
ATOM 719 O O . GLY A 1 94 ? -0.261 -1.044 1.103 1.00 75.19 94 GLY A O 1
ATOM 720 N N . LYS A 1 95 ? -2.205 -2.027 1.602 1.00 79.44 95 LYS A N 1
ATOM 721 C CA . LYS A 1 95 ? -2.958 -0.756 1.675 1.00 79.44 95 LYS A CA 1
ATOM 722 C C . LYS A 1 95 ? -2.667 0.004 2.963 1.00 79.44 95 LYS A C 1
ATOM 724 O O . LYS A 1 95 ? -2.671 1.228 2.943 1.00 79.44 95 LYS A O 1
ATOM 729 N N . SER A 1 96 ? -2.419 -0.712 4.055 1.00 85.69 96 SER A N 1
ATOM 730 C CA . SER A 1 96 ? -2.060 -0.115 5.342 1.00 85.69 96 SER A CA 1
ATOM 731 C C . SER A 1 96 ? -0.663 0.509 5.289 1.00 85.69 96 SER A C 1
ATOM 733 O O . SER A 1 96 ? -0.467 1.570 5.858 1.00 85.69 96 SER A O 1
ATOM 735 N N . VAL A 1 97 ? 0.285 -0.054 4.524 1.00 88.69 97 VAL A N 1
ATOM 736 C CA . VAL A 1 97 ? 1.562 0.632 4.222 1.00 88.69 97 VAL A CA 1
ATOM 737 C C . VAL A 1 97 ? 1.362 1.835 3.293 1.00 88.69 97 VAL A C 1
ATOM 739 O O . VAL A 1 97 ? 2.019 2.859 3.469 1.00 88.69 97 VAL A O 1
ATOM 742 N N . ALA A 1 98 ? 0.454 1.745 2.317 1.00 88.31 98 ALA A N 1
ATOM 743 C CA . ALA A 1 98 ? 0.166 2.853 1.405 1.00 88.31 98 ALA A CA 1
ATOM 744 C C . ALA A 1 98 ? -0.471 4.073 2.101 1.00 88.31 98 ALA A C 1
ATOM 746 O O . ALA A 1 98 ? -0.237 5.200 1.670 1.00 88.31 98 ALA A O 1
ATOM 747 N N . ASP A 1 99 ? -1.254 3.850 3.159 1.00 88.56 99 ASP A N 1
ATOM 748 C CA . ASP A 1 99 ? -1.894 4.882 3.980 1.00 88.56 99 ASP A CA 1
ATOM 749 C C . ASP A 1 99 ? -1.958 4.430 5.458 1.00 88.56 99 ASP A C 1
ATOM 751 O O . ASP A 1 99 ? -2.975 3.879 5.900 1.00 88.56 99 ASP A O 1
ATOM 755 N N . PRO A 1 100 ? -0.868 4.619 6.235 1.00 87.62 100 PRO A N 1
ATOM 756 C CA . PRO A 1 100 ? -0.811 4.164 7.625 1.00 87.62 100 PRO A CA 1
ATOM 757 C C . PRO A 1 100 ? -1.804 4.896 8.530 1.00 87.62 100 PRO A C 1
ATOM 759 O O . PRO A 1 100 ? -2.405 4.265 9.402 1.00 87.62 100 PRO A O 1
ATOM 762 N N . ALA A 1 101 ? -2.021 6.192 8.273 1.00 87.44 101 ALA A N 1
ATOM 763 C CA . ALA A 1 101 ? -2.872 7.087 9.059 1.00 87.44 101 ALA A CA 1
ATOM 764 C C . ALA A 1 101 ? -4.357 6.694 9.036 1.00 87.44 101 ALA A C 1
ATOM 766 O O . ALA A 1 101 ? -5.105 7.039 9.946 1.00 87.44 101 ALA A O 1
ATOM 767 N N . ARG A 1 102 ? -4.792 5.900 8.051 1.00 87.31 102 ARG A N 1
ATOM 768 C CA . ARG A 1 102 ? -6.163 5.379 7.957 1.00 87.31 102 ARG A CA 1
ATOM 769 C C . ARG A 1 102 ? -6.657 4.628 9.205 1.00 87.31 102 ARG A C 1
ATOM 771 O O . ARG A 1 102 ? -7.864 4.478 9.388 1.00 87.31 102 ARG A O 1
ATOM 778 N N . ILE A 1 103 ? -5.770 4.147 10.075 1.00 91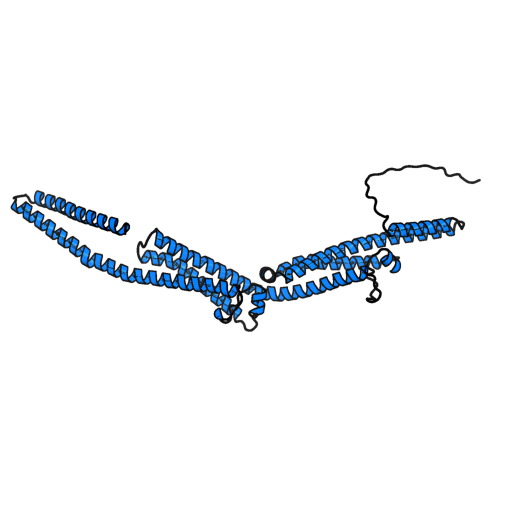.25 103 ILE A N 1
ATOM 779 C CA . ILE A 1 103 ? -6.171 3.564 11.364 1.00 91.25 103 ILE A CA 1
ATOM 780 C C . ILE A 1 103 ? -6.914 4.564 12.274 1.00 91.25 103 ILE A C 1
ATOM 782 O O . ILE A 1 103 ? -7.803 4.147 13.017 1.00 91.25 103 ILE A O 1
ATOM 786 N N . GLU A 1 104 ? -6.672 5.874 12.127 1.00 90.31 104 GLU A N 1
ATOM 787 C CA . GLU A 1 104 ? -7.389 6.935 12.849 1.00 90.31 104 GLU A CA 1
ATOM 788 C C . GLU A 1 104 ? -8.914 6.893 12.588 1.00 90.31 104 GLU A C 1
ATOM 790 O O . GLU A 1 104 ? -9.712 7.164 13.491 1.00 90.31 104 GLU A O 1
ATOM 795 N N . ASP A 1 105 ? -9.356 6.458 11.396 1.00 89.25 105 ASP A N 1
ATOM 796 C CA . ASP A 1 105 ? -10.784 6.248 11.087 1.00 89.25 105 ASP A CA 1
ATOM 797 C C . ASP A 1 105 ? -11.420 5.178 11.999 1.00 89.25 105 ASP A C 1
ATOM 799 O O . ASP A 1 105 ? -12.611 5.248 12.336 1.00 89.25 105 ASP A O 1
ATOM 803 N N . CYS A 1 106 ? -10.636 4.173 12.405 1.00 94.19 106 CYS A N 1
ATOM 804 C CA . CYS A 1 106 ? -11.065 3.124 13.326 1.00 94.19 106 CYS A CA 1
ATOM 805 C C . CYS A 1 106 ? -11.087 3.628 14.777 1.00 94.19 106 CYS A C 1
ATOM 807 O O . CYS A 1 106 ? -12.042 3.334 15.510 1.00 94.19 106 CYS A O 1
ATOM 809 N N . ASP A 1 107 ? -10.105 4.447 15.166 1.00 94.50 107 ASP A N 1
ATOM 810 C CA . ASP A 1 107 ? -10.001 5.047 16.503 1.00 94.50 107 ASP A CA 1
ATOM 811 C C . ASP A 1 107 ? -11.227 5.908 16.846 1.00 94.50 107 ASP A C 1
ATOM 813 O O . ASP A 1 107 ? -11.732 5.861 17.972 1.00 94.50 107 ASP A O 1
ATOM 817 N N . VAL A 1 108 ? -11.808 6.607 15.862 1.00 94.75 108 VAL A N 1
ATOM 818 C CA . VAL A 1 108 ? -13.074 7.350 16.028 1.00 94.75 108 VAL A CA 1
ATOM 819 C C . VAL A 1 108 ? -14.208 6.452 16.546 1.00 94.75 108 VAL A C 1
ATOM 821 O O . VAL A 1 108 ? -14.982 6.864 17.417 1.00 94.75 108 VAL A O 1
ATOM 824 N N . GLN A 1 109 ? -14.328 5.216 16.044 1.00 94.56 109 GLN A N 1
ATOM 825 C CA . GLN A 1 109 ? -15.341 4.272 16.533 1.00 94.56 109 GLN A CA 1
ATOM 826 C C . GLN A 1 109 ? -14.922 3.620 17.855 1.00 94.56 109 GLN A C 1
ATOM 828 O O . GLN A 1 109 ? -15.775 3.406 18.719 1.00 94.56 109 GLN A O 1
ATOM 833 N N . TYR A 1 110 ? -13.630 3.351 18.055 1.00 96.75 110 TYR A N 1
ATOM 834 C CA . TYR A 1 110 ? -13.109 2.810 19.311 1.00 96.75 110 TYR A CA 1
ATOM 835 C C . TYR A 1 110 ? -13.374 3.757 20.491 1.00 96.75 110 TYR A C 1
ATOM 837 O O . TYR A 1 110 ? -14.049 3.375 21.448 1.00 96.75 110 TYR A O 1
ATOM 845 N N . HIS A 1 111 ? -12.985 5.030 20.387 1.00 97.25 111 HIS A N 1
ATOM 846 C CA . HIS A 1 111 ? -13.252 6.039 21.417 1.00 97.25 111 HIS A CA 1
ATOM 847 C C . HIS A 1 111 ? -14.750 6.281 21.640 1.00 97.25 111 HIS A C 1
ATOM 849 O O . HIS A 1 111 ? -15.195 6.545 22.763 1.00 97.25 111 HIS A O 1
ATOM 855 N N . ARG A 1 112 ? -15.577 6.136 20.595 1.00 97.19 112 ARG A N 1
ATOM 856 C CA . ARG A 1 112 ? -17.036 6.163 20.750 1.00 97.19 112 ARG A CA 1
ATOM 857 C C . ARG A 1 112 ? -17.545 4.964 21.560 1.00 97.19 112 ARG A C 1
ATOM 859 O O . ARG A 1 112 ? -18.437 5.151 22.390 1.00 97.19 112 ARG A O 1
ATOM 866 N N . ALA A 1 113 ? -16.984 3.768 21.377 1.00 97.81 113 ALA A N 1
ATOM 867 C CA . ALA A 1 113 ? -17.290 2.610 22.216 1.00 97.81 113 ALA A CA 1
ATOM 868 C C . ALA A 1 113 ? -16.836 2.820 23.673 1.00 97.81 113 ALA A C 1
ATOM 870 O O . ALA A 1 113 ? -17.600 2.525 24.591 1.00 97.81 113 ALA A O 1
ATOM 871 N N . GLU A 1 114 ? -15.655 3.397 23.911 1.00 97.56 114 GLU A N 1
ATOM 872 C CA . GLU A 1 114 ? -15.189 3.741 25.265 1.00 97.56 114 GLU A CA 1
ATOM 873 C C . GLU A 1 114 ? -16.124 4.742 25.964 1.00 97.56 114 GLU A C 1
ATOM 875 O O . GLU A 1 114 ? -16.519 4.533 27.115 1.00 97.56 114 GLU A O 1
ATOM 880 N N . SER A 1 115 ? -16.549 5.790 25.250 1.00 98.00 115 SER A N 1
ATOM 881 C CA . SER A 1 115 ? -17.518 6.780 25.738 1.00 98.00 115 SER A CA 1
ATOM 882 C C . SER A 1 115 ? -18.869 6.143 26.084 1.00 98.00 115 SER A C 1
ATOM 884 O O . SER A 1 115 ? -19.424 6.392 27.159 1.00 98.00 115 SER A O 1
ATOM 886 N N . LEU A 1 116 ? -19.383 5.260 25.220 1.00 98.31 116 LEU A N 1
ATOM 887 C CA . LEU A 1 116 ? -20.615 4.512 25.480 1.00 98.31 116 LEU A CA 1
ATOM 888 C C . LEU A 1 116 ? -20.461 3.572 26.684 1.00 98.31 116 LEU A C 1
ATOM 890 O O . LEU A 1 116 ? -21.335 3.556 27.545 1.00 98.31 116 LEU A O 1
ATOM 894 N N . LEU A 1 117 ? -19.340 2.861 26.829 1.00 96.94 117 LEU A N 1
ATOM 895 C CA . LEU A 1 117 ? -19.055 2.039 28.012 1.00 96.94 117 LEU A CA 1
ATOM 896 C C . LEU A 1 117 ? -18.997 2.882 29.301 1.00 96.94 117 LEU A C 1
ATOM 898 O O . LEU A 1 117 ? -19.471 2.440 30.351 1.00 96.94 117 LEU A O 1
ATOM 902 N N . GLY A 1 118 ? -18.482 4.112 29.225 1.00 97.12 118 GLY A N 1
ATOM 903 C CA . GLY A 1 118 ? -18.566 5.109 30.295 1.00 97.12 118 GLY A CA 1
ATOM 904 C C . GLY A 1 118 ? -20.010 5.467 30.667 1.00 97.12 118 GLY A C 1
ATOM 905 O O . GLY A 1 118 ? -20.361 5.456 31.847 1.00 97.12 118 GLY A O 1
ATOM 906 N N . GLN A 1 119 ? -20.875 5.695 29.678 1.00 97.75 119 GLN A N 1
ATOM 907 C CA . GLN A 1 119 ? -22.303 5.969 29.894 1.00 97.75 119 GLN A CA 1
ATOM 908 C C . GLN A 1 119 ? -23.053 4.760 30.482 1.00 97.75 119 GLN A C 1
ATOM 910 O O . GLN A 1 119 ? -23.851 4.925 31.403 1.00 97.75 119 GLN A O 1
ATOM 915 N N . VAL A 1 120 ? -22.764 3.533 30.028 1.00 96.75 120 VAL A N 1
ATOM 916 C CA . VAL A 1 120 ? -23.319 2.292 30.609 1.00 96.75 120 VAL A CA 1
ATOM 917 C C . VAL A 1 120 ? -22.955 2.192 32.097 1.00 96.75 120 VAL A C 1
ATOM 919 O O . VAL A 1 120 ? -23.828 1.936 32.931 1.00 96.75 120 VAL A O 1
ATOM 922 N N . ARG A 1 121 ? -21.686 2.463 32.448 1.00 96.19 121 ARG A N 1
ATOM 923 C CA . ARG A 1 121 ? -21.208 2.542 33.842 1.00 96.19 121 ARG A CA 1
ATOM 924 C C . ARG A 1 121 ? -21.973 3.594 34.636 1.00 96.19 121 ARG A C 1
ATOM 926 O O . ARG A 1 121 ? -22.501 3.258 35.695 1.00 96.19 121 ARG A O 1
ATOM 933 N N . GLN A 1 122 ? -22.102 4.809 34.106 1.00 96.56 122 GLN A N 1
ATOM 934 C CA . GLN A 1 122 ? -22.827 5.907 34.747 1.00 96.56 122 GLN A CA 1
ATOM 935 C C . GLN A 1 122 ? -24.287 5.543 35.053 1.00 96.56 122 GLN A C 1
ATOM 937 O O . GLN A 1 122 ? -24.713 5.694 36.196 1.00 96.56 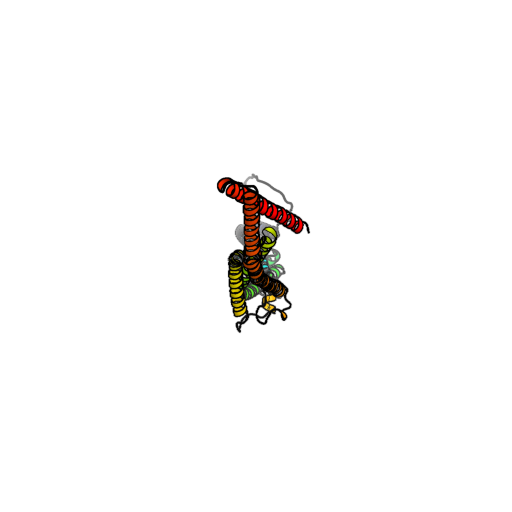122 GLN A O 1
ATOM 942 N N . VAL A 1 123 ? -25.031 5.002 34.081 1.00 96.25 123 VAL A N 1
ATOM 943 C CA . VAL A 1 123 ? -26.436 4.602 34.284 1.00 96.25 123 VAL A CA 1
ATOM 944 C C . VAL A 1 123 ? -26.543 3.471 35.316 1.00 96.25 123 VAL A C 1
ATOM 946 O O . VAL A 1 123 ? -27.392 3.536 36.201 1.00 96.25 123 VAL A O 1
ATOM 949 N N . SER A 1 124 ? -25.651 2.472 35.276 1.00 95.12 124 SER A N 1
ATOM 950 C CA . SER A 1 124 ? -25.646 1.349 36.237 1.00 95.12 124 SER A CA 1
ATOM 951 C C . SER A 1 124 ? -25.313 1.736 37.687 1.00 95.12 124 SER A C 1
ATOM 953 O O . SER A 1 124 ? -25.563 0.952 38.611 1.00 95.12 124 SER A O 1
ATOM 955 N N . ALA A 1 125 ? -24.725 2.923 37.867 1.00 94.94 125 ALA A N 1
ATOM 956 C CA . ALA A 1 125 ? -24.330 3.508 39.143 1.00 94.94 125 ALA A CA 1
ATOM 957 C C . ALA A 1 125 ? -25.336 4.551 39.667 1.00 94.94 125 ALA A C 1
ATOM 959 O O . ALA A 1 125 ? -25.125 5.112 40.743 1.00 94.94 125 ALA A O 1
ATOM 960 N N . GLU A 1 126 ? -26.425 4.826 38.938 1.00 95.81 126 GLU A N 1
ATOM 961 C CA . GLU A 1 126 ? -27.468 5.731 39.421 1.00 95.81 126 GLU A CA 1
ATOM 962 C C . GLU A 1 126 ? -28.126 5.208 40.713 1.00 95.81 126 GLU A C 1
ATOM 964 O O . GLU A 1 126 ? -28.345 4.000 40.859 1.00 95.81 126 GLU A O 1
ATOM 969 N N . PRO A 1 127 ? -28.535 6.102 41.636 1.00 94.38 127 PRO A N 1
ATOM 970 C CA . PRO A 1 127 ? -29.331 5.713 42.791 1.00 94.38 127 PRO A CA 1
ATOM 971 C C . PRO A 1 127 ? -30.584 4.944 42.370 1.00 94.38 127 PRO A C 1
ATOM 973 O O . PRO A 1 127 ? -31.280 5.337 41.427 1.00 94.38 127 PRO A O 1
ATOM 976 N N . ASP A 1 128 ? -30.878 3.884 43.115 1.00 93.62 128 ASP A N 1
ATOM 977 C CA . ASP A 1 128 ? -31.968 2.929 42.892 1.00 93.62 128 ASP A CA 1
ATOM 978 C C . ASP A 1 128 ? -31.864 2.058 41.628 1.00 93.62 128 ASP A C 1
ATOM 980 O O . ASP A 1 128 ? -32.798 1.294 41.371 1.00 93.62 128 ASP A O 1
ATOM 984 N N . PHE A 1 129 ? -30.757 2.099 40.868 1.00 94.75 129 PHE A N 1
ATOM 985 C CA . PHE A 1 129 ? -30.612 1.264 39.670 1.00 94.75 129 PHE A CA 1
ATOM 986 C C . PHE A 1 129 ? -30.845 -0.230 39.988 1.00 94.75 129 PHE A C 1
ATOM 988 O O . PHE A 1 129 ? -30.311 -0.734 40.984 1.00 94.75 129 PHE A O 1
ATOM 995 N N . PRO A 1 130 ? -31.606 -0.974 39.160 1.00 92.56 130 PRO A N 1
ATOM 996 C CA . PRO A 1 130 ? -32.005 -2.342 39.476 1.00 92.56 130 PRO A CA 1
ATOM 997 C C . PRO A 1 130 ? -30.886 -3.315 39.856 1.00 92.56 130 PRO A C 1
ATOM 999 O O . PRO A 1 130 ? -29.764 -3.304 39.338 1.00 92.56 130 PRO A O 1
ATOM 1002 N N . GLN A 1 131 ? -31.239 -4.214 40.775 1.00 89.25 131 GLN A N 1
ATOM 1003 C CA . GLN A 1 131 ? -30.374 -5.303 41.216 1.00 89.25 131 GLN A CA 1
ATOM 1004 C C . GLN A 1 131 ? -30.097 -6.283 40.067 1.00 89.25 131 GLN A C 1
ATOM 1006 O O . GLN A 1 131 ? -30.929 -6.463 39.175 1.00 89.25 131 GLN A O 1
ATOM 1011 N N . SER A 1 132 ? -28.950 -6.963 40.123 1.00 87.44 132 SER A N 1
ATOM 1012 C CA . SER A 1 132 ? -28.453 -7.867 39.074 1.00 87.44 132 SER A CA 1
ATOM 1013 C C . SER A 1 132 ? -29.468 -8.909 38.600 1.00 87.44 132 SER A C 1
ATOM 1015 O O . SER A 1 132 ? -29.523 -9.207 37.411 1.00 87.44 132 SER A O 1
ATOM 1017 N N . ALA A 1 133 ? -30.330 -9.407 39.495 1.00 86.25 133 ALA A N 1
ATOM 1018 C CA . ALA A 1 133 ? -31.405 -10.333 39.138 1.00 86.25 133 ALA A CA 1
ATOM 1019 C C . ALA A 1 133 ? -32.355 -9.762 38.066 1.00 86.25 133 ALA A C 1
ATOM 1021 O O . ALA A 1 133 ? -32.699 -10.464 37.121 1.00 86.25 133 ALA A O 1
ATOM 1022 N N . TRP A 1 134 ? -32.732 -8.481 38.151 1.00 86.75 134 TRP A N 1
ATOM 1023 C CA . TRP A 1 134 ? -33.635 -7.864 37.170 1.00 86.75 134 TRP A CA 1
ATOM 1024 C C . TRP A 1 134 ? -32.909 -7.491 35.877 1.00 86.75 134 TRP A C 1
ATOM 1026 O O . TRP A 1 134 ? -33.509 -7.534 34.808 1.00 86.75 134 TRP A O 1
ATOM 1036 N N . VAL A 1 135 ? -31.619 -7.138 35.957 1.00 90.62 135 VAL A N 1
ATOM 1037 C CA . VAL A 1 135 ? -30.770 -6.918 34.771 1.00 90.62 135 VAL A CA 1
ATOM 1038 C C . VAL A 1 135 ? -30.679 -8.221 33.963 1.00 90.62 135 VAL A C 1
ATOM 1040 O O . VAL A 1 135 ? -30.895 -8.217 32.750 1.00 90.62 135 VAL A O 1
ATOM 1043 N N . PHE A 1 136 ? -30.486 -9.348 34.655 1.00 86.44 136 PHE A N 1
ATOM 1044 C CA . PHE A 1 136 ? -30.497 -10.694 34.084 1.00 86.44 136 PHE A CA 1
ATOM 1045 C C . PHE A 1 136 ? -31.873 -11.093 33.513 1.00 86.44 136 PHE A C 1
ATOM 1047 O O . PHE A 1 136 ? -31.949 -11.527 32.365 1.00 86.44 136 PHE A O 1
ATOM 1054 N N . GLU A 1 137 ? -32.974 -10.893 34.252 1.00 86.94 137 GLU A N 1
ATOM 1055 C CA . GLU A 1 137 ? -34.347 -11.128 33.756 1.00 86.94 137 GLU A CA 1
ATOM 1056 C C . GLU A 1 137 ? -34.673 -10.287 32.509 1.00 86.94 137 GLU A C 1
ATOM 1058 O O . GLU A 1 137 ? -35.319 -10.766 31.575 1.00 86.94 137 GLU A O 1
ATOM 1063 N N . ALA A 1 138 ? -34.174 -9.049 32.454 1.00 87.81 138 ALA A N 1
ATOM 1064 C CA . ALA A 1 138 ? -34.291 -8.152 31.306 1.00 87.81 138 ALA A CA 1
ATOM 1065 C C . ALA A 1 138 ? -33.410 -8.556 30.104 1.00 87.81 138 ALA A C 1
ATOM 1067 O O . ALA A 1 138 ? -33.465 -7.873 29.074 1.00 87.81 138 ALA A O 1
ATOM 1068 N N . LYS A 1 139 ? -32.628 -9.643 30.233 1.00 91.25 139 LYS A N 1
ATOM 1069 C CA . LYS A 1 139 ? -31.619 -10.156 29.287 1.00 91.25 139 LYS A CA 1
ATOM 1070 C C . LYS A 1 139 ? -30.537 -9.135 28.929 1.00 91.25 139 LYS A C 1
ATOM 1072 O O . LYS A 1 139 ? -30.030 -9.123 27.810 1.00 91.25 139 LYS A O 1
ATOM 1077 N N . LEU A 1 140 ? -30.197 -8.269 29.878 1.00 93.62 140 LEU A N 1
ATOM 1078 C CA . LEU A 1 140 ? -29.163 -7.257 29.717 1.00 93.62 140 LEU A CA 1
ATOM 1079 C C . LEU A 1 140 ? -27.849 -7.739 30.354 1.00 93.62 140 LEU A C 1
ATOM 1081 O O . LEU A 1 140 ? -27.880 -8.495 31.327 1.00 93.62 140 LEU A O 1
ATOM 1085 N N . PRO A 1 141 ? -26.687 -7.322 29.826 1.00 94.19 141 PRO A N 1
ATOM 1086 C CA . PRO A 1 141 ? -25.410 -7.536 30.496 1.00 94.19 141 PRO A CA 1
ATOM 1087 C C . PRO A 1 141 ? -25.399 -6.772 31.823 1.00 94.19 141 PRO A C 1
ATOM 1089 O O . PRO A 1 141 ? -25.727 -5.589 31.832 1.00 94.19 141 PRO A O 1
ATOM 1092 N N . ASP A 1 142 ? -24.985 -7.389 32.928 1.00 92.38 142 ASP A N 1
ATOM 1093 C CA . ASP A 1 142 ? -24.638 -6.651 34.152 1.00 92.38 142 ASP A CA 1
ATOM 1094 C C . ASP A 1 142 ? -23.131 -6.390 34.172 1.00 92.38 142 ASP A C 1
ATOM 1096 O O . ASP A 1 142 ? -22.342 -7.263 34.532 1.00 92.38 142 ASP A O 1
ATOM 1100 N N . ILE A 1 143 ? -22.724 -5.180 33.778 1.00 90.56 143 ILE A N 1
ATOM 1101 C CA . ILE A 1 143 ? -21.311 -4.770 33.761 1.00 90.56 143 ILE A CA 1
ATOM 1102 C C . ILE A 1 143 ? -20.692 -4.617 35.161 1.00 90.56 143 ILE A C 1
ATOM 1104 O O . ILE A 1 143 ? -19.492 -4.371 35.271 1.00 90.56 143 ILE A O 1
ATOM 1108 N N . ARG A 1 144 ? -21.497 -4.722 36.226 1.00 86.94 144 ARG A N 1
ATOM 1109 C CA . ARG A 1 144 ? -21.034 -4.684 37.620 1.00 86.94 144 ARG A CA 1
ATOM 1110 C C . ARG A 1 144 ? -20.693 -6.080 38.140 1.00 86.94 144 ARG A C 1
ATOM 1112 O O . ARG A 1 144 ? -20.032 -6.195 39.170 1.00 86.94 144 ARG A O 1
ATOM 1119 N N . ASP A 1 145 ? -21.126 -7.138 37.449 1.00 78.25 145 ASP A N 1
ATOM 1120 C CA . ASP A 1 145 ? -20.796 -8.508 37.826 1.00 78.25 145 ASP A CA 1
ATOM 1121 C C . ASP A 1 145 ? -19.437 -8.924 37.248 1.00 78.25 145 ASP A C 1
ATOM 1123 O O . ASP A 1 145 ? -19.325 -9.386 36.114 1.00 78.25 145 ASP A O 1
ATOM 1127 N N . GLY A 1 146 ? -18.386 -8.761 38.053 1.00 71.06 146 GLY A N 1
ATOM 1128 C CA . GLY A 1 146 ? -17.031 -9.205 37.715 1.00 71.06 146 GLY A CA 1
ATOM 1129 C C . GLY A 1 146 ? -16.790 -10.715 37.863 1.00 71.06 146 GLY A C 1
ATOM 1130 O O . GLY A 1 146 ? -15.656 -11.165 37.699 1.00 71.06 146 GLY A O 1
ATOM 1131 N N . ARG A 1 147 ? -17.803 -11.521 38.222 1.00 78.25 147 ARG A N 1
ATOM 1132 C CA . ARG A 1 147 ? -17.639 -12.961 38.488 1.00 78.25 147 ARG A CA 1
ATOM 1133 C C . ARG A 1 147 ? -17.773 -13.757 37.190 1.00 78.25 147 ARG A C 1
ATOM 1135 O O . ARG A 1 147 ? -18.835 -14.293 36.876 1.00 78.25 147 ARG A O 1
ATOM 1142 N N . THR A 1 148 ? -16.664 -13.894 36.470 1.00 74.81 148 THR A N 1
ATOM 1143 C CA . THR A 1 148 ? -16.585 -14.573 35.160 1.00 74.81 148 THR A CA 1
ATOM 1144 C C . THR A 1 148 ? -17.166 -15.992 35.115 1.00 74.81 148 THR A C 1
ATOM 1146 O O . THR A 1 148 ? -17.626 -16.423 34.061 1.00 74.81 148 THR A O 1
ATOM 1149 N N . SER A 1 149 ? -17.206 -16.717 36.238 1.00 75.62 149 SER A N 1
ATOM 1150 C CA . SER A 1 149 ? -17.797 -18.061 36.346 1.00 75.62 149 SER A CA 1
ATOM 1151 C C . SER A 1 149 ? -19.311 -18.097 36.610 1.00 75.62 149 SER A C 1
ATOM 1153 O O . SER A 1 149 ? -19.909 -19.165 36.507 1.00 75.62 149 SER A O 1
ATOM 1155 N N . LEU A 1 150 ? -19.933 -16.965 36.962 1.00 76.50 150 LEU A N 1
ATOM 1156 C CA . LEU A 1 150 ? -21.357 -16.859 37.324 1.00 76.50 150 LEU A CA 1
ATOM 1157 C C . LEU A 1 150 ? -22.140 -15.872 36.444 1.00 76.50 150 LEU A C 1
ATOM 1159 O O . LEU A 1 150 ? -23.341 -15.687 36.640 1.00 76.50 150 LEU A O 1
ATOM 1163 N N . GLN A 1 151 ? -21.475 -15.238 35.480 1.00 79.94 151 GLN A N 1
ATOM 1164 C CA . GLN A 1 151 ? -22.082 -14.242 34.607 1.00 79.94 151 GLN A CA 1
ATOM 1165 C C . GLN A 1 151 ? -23.054 -14.852 33.586 1.00 79.94 151 GLN A C 1
ATOM 1167 O O . GLN A 1 151 ? -22.805 -15.908 33.003 1.00 79.94 151 GLN A O 1
ATOM 1172 N N . GLY A 1 152 ? -24.164 -14.152 33.333 1.00 84.69 152 GLY A N 1
ATOM 1173 C CA . GLY A 1 152 ? -25.129 -14.530 32.299 1.00 84.69 152 GLY A CA 1
ATOM 1174 C C . GLY A 1 152 ? -24.569 -14.388 30.879 1.00 84.69 152 GLY A C 1
ATOM 1175 O O . GLY A 1 152 ? -23.604 -13.653 30.653 1.00 84.69 152 GLY A O 1
ATOM 1176 N N . SER A 1 153 ? -25.209 -15.044 29.902 1.00 90.19 153 SER A N 1
ATOM 1177 C CA . SER A 1 153 ? -24.753 -15.035 28.501 1.00 90.19 153 SER A CA 1
ATOM 1178 C C . SER A 1 153 ? -24.609 -13.620 27.938 1.00 90.19 153 SER A C 1
ATOM 1180 O O . SER A 1 153 ? -23.577 -13.313 27.360 1.00 90.19 153 SER A O 1
ATOM 1182 N N . ALA A 1 154 ? -25.568 -12.727 28.207 1.00 91.94 154 ALA A N 1
ATOM 1183 C CA . ALA A 1 154 ? -25.523 -11.339 27.746 1.00 91.94 154 ALA A CA 1
ATOM 1184 C C . ALA A 1 154 ? -24.299 -10.567 28.280 1.00 91.94 154 ALA A C 1
ATOM 1186 O O . ALA A 1 154 ? -23.689 -9.805 27.528 1.00 91.94 154 ALA A O 1
ATOM 1187 N N . THR A 1 155 ? -23.917 -10.776 29.551 1.00 92.69 155 THR A N 1
ATOM 1188 C CA . THR A 1 155 ? -22.690 -10.204 30.138 1.00 92.69 155 THR A CA 1
ATOM 1189 C C . THR A 1 155 ? -21.456 -10.767 29.447 1.00 92.69 155 THR A C 1
ATOM 1191 O O . THR A 1 155 ? -20.580 -9.998 29.056 1.00 92.69 155 THR A O 1
ATOM 1194 N N . LYS A 1 156 ? -21.408 -12.092 29.256 1.00 91.69 156 LYS A N 1
ATOM 1195 C CA . LYS A 1 156 ? -20.290 -12.758 28.587 1.00 91.69 156 LYS A CA 1
ATOM 1196 C C . LYS A 1 156 ? -20.117 -12.268 27.145 1.00 91.69 156 LYS A C 1
ATOM 1198 O O . LYS A 1 156 ? -19.028 -11.851 26.795 1.00 91.69 156 LYS A O 1
ATOM 1203 N N . GLU A 1 157 ? -21.183 -12.236 26.348 1.00 93.12 157 GLU A N 1
ATOM 1204 C CA . GLU A 1 157 ? -21.168 -11.735 24.965 1.00 93.12 157 GLU A CA 1
ATOM 1205 C C . GLU A 1 157 ? -20.598 -10.314 24.861 1.00 93.12 157 GLU A C 1
ATOM 1207 O O . GLU A 1 157 ? -19.821 -10.024 23.955 1.00 93.12 157 GLU A O 1
ATOM 1212 N N . LEU A 1 158 ? -20.978 -9.416 25.781 1.00 94.56 158 LEU A N 1
ATOM 1213 C CA . LEU A 1 158 ? -20.451 -8.052 25.790 1.00 94.56 158 LEU A CA 1
ATOM 1214 C C . LEU A 1 158 ? -18.967 -8.018 26.181 1.00 94.56 158 LEU A C 1
ATOM 1216 O O . LEU A 1 158 ? -18.202 -7.277 25.569 1.00 94.56 158 LEU A O 1
ATOM 1220 N N . GLN A 1 159 ? -18.554 -8.799 27.183 1.00 92.94 159 GLN A N 1
ATOM 1221 C CA . GLN A 1 159 ? -17.143 -8.900 27.564 1.00 92.94 159 GLN A CA 1
ATOM 1222 C C . GLN A 1 159 ? -16.293 -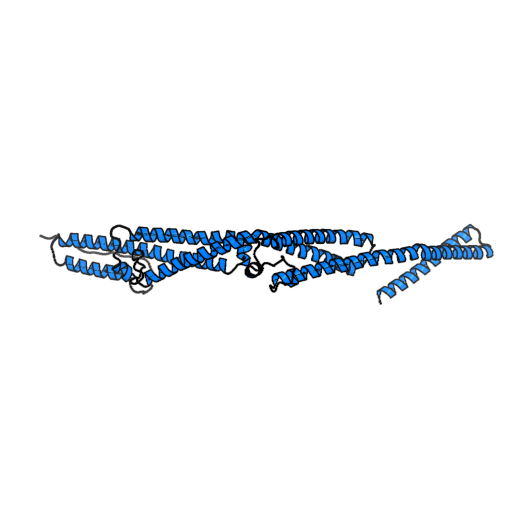9.483 26.433 1.00 92.94 159 GLN A C 1
ATOM 1224 O O . GLN A 1 159 ? -15.253 -8.912 26.123 1.00 92.94 159 GLN A O 1
ATOM 1229 N N . ASP A 1 160 ? -16.746 -10.564 25.796 1.00 93.81 160 ASP A N 1
ATOM 1230 C CA . ASP A 1 160 ? -16.055 -11.221 24.684 1.00 93.81 160 ASP A CA 1
ATOM 1231 C C . ASP A 1 160 ? -15.906 -10.249 23.494 1.00 93.81 160 ASP A C 1
ATOM 1233 O O . ASP A 1 160 ? -14.819 -10.140 22.927 1.00 93.81 160 ASP A O 1
ATOM 1237 N N . LEU A 1 161 ? -16.947 -9.463 23.173 1.00 96.00 161 LEU A N 1
ATOM 1238 C CA . LEU A 1 161 ? -16.900 -8.410 22.146 1.00 96.00 161 LEU A CA 1
ATOM 1239 C C . LEU A 1 161 ? -15.896 -7.296 22.486 1.00 96.00 161 LEU A C 1
ATOM 1241 O O . LEU A 1 161 ? -15.077 -6.930 21.646 1.00 96.00 161 LEU A O 1
ATOM 1245 N N . LEU A 1 162 ? -15.942 -6.750 23.705 1.00 96.06 162 LEU A N 1
ATOM 1246 C CA . LEU A 1 162 ? -15.040 -5.670 24.131 1.00 96.06 162 LEU A CA 1
ATOM 1247 C C . LEU A 1 162 ? -13.585 -6.151 24.257 1.00 96.06 162 LEU A C 1
ATOM 1249 O O . LEU A 1 162 ? -12.655 -5.412 23.935 1.00 96.06 162 LEU A O 1
ATOM 1253 N N . HIS A 1 163 ? -13.378 -7.396 24.686 1.00 95.00 163 HIS A N 1
ATOM 1254 C CA . HIS A 1 163 ? -12.060 -8.015 24.742 1.00 95.00 163 HIS A CA 1
ATOM 1255 C C . HIS A 1 163 ? -11.505 -8.267 23.336 1.00 95.00 163 HIS A C 1
ATOM 1257 O O . HIS A 1 163 ? -10.363 -7.902 23.065 1.00 95.00 163 HIS A O 1
ATOM 1263 N N . GLY A 1 164 ? -12.323 -8.809 22.427 1.00 96.38 164 GLY A N 1
ATOM 1264 C CA . GLY A 1 164 ? -11.972 -8.973 21.016 1.00 96.38 164 GLY A CA 1
ATOM 1265 C C . GLY A 1 164 ? -11.633 -7.641 20.343 1.00 96.38 164 GLY A C 1
ATOM 1266 O O . GLY A 1 164 ? -10.635 -7.565 19.630 1.00 96.38 164 GLY A O 1
ATOM 1267 N N . LEU A 1 165 ? -12.395 -6.579 20.635 1.00 97.31 165 LEU A N 1
ATOM 1268 C CA . LEU A 1 165 ? -12.115 -5.218 20.169 1.00 97.31 165 LEU A CA 1
ATOM 1269 C C . LEU A 1 165 ? -10.744 -4.711 20.645 1.00 97.31 165 LEU A C 1
ATOM 1271 O O . LEU A 1 165 ? -9.954 -4.232 19.839 1.00 97.31 165 LEU A O 1
ATOM 1275 N N . SER A 1 166 ? -10.429 -4.856 21.934 1.00 96.25 166 SER A N 1
ATOM 1276 C CA . SER A 1 166 ? -9.119 -4.459 22.466 1.00 96.25 166 SER A CA 1
ATOM 1277 C C . SER A 1 166 ? -7.974 -5.290 21.868 1.00 96.25 166 SER A C 1
ATOM 1279 O O . SER A 1 166 ? -6.933 -4.741 21.514 1.00 96.25 166 SER A O 1
ATOM 1281 N N . GLN A 1 167 ? -8.165 -6.602 21.684 1.00 96.50 167 GLN A N 1
ATOM 1282 C CA . GLN A 1 167 ? -7.168 -7.460 21.038 1.00 96.50 167 GLN A CA 1
ATOM 1283 C C . GLN A 1 167 ? -6.902 -7.062 19.580 1.00 96.50 167 GLN A C 1
ATOM 1285 O O . GLN A 1 167 ? -5.745 -7.065 19.160 1.00 96.50 167 GLN A O 1
ATOM 1290 N N . VAL A 1 168 ? -7.945 -6.747 18.804 1.00 95.38 168 VAL A N 1
ATOM 1291 C CA . VAL A 1 168 ? -7.787 -6.378 17.391 1.00 95.38 168 VAL A CA 1
ATOM 1292 C C . VAL A 1 168 ? -7.202 -4.968 17.247 1.00 95.38 168 VAL A C 1
ATOM 1294 O O . VAL A 1 168 ? -6.313 -4.795 16.422 1.00 95.38 168 VAL A O 1
ATOM 1297 N N . ALA A 1 169 ? -7.575 -4.009 18.103 1.00 95.06 169 ALA A N 1
ATOM 1298 C CA . ALA A 1 169 ? -6.968 -2.674 18.132 1.00 95.06 169 ALA A CA 1
ATOM 1299 C C . ALA A 1 169 ? -5.455 -2.735 18.431 1.00 95.06 169 ALA A C 1
ATOM 1301 O O . ALA A 1 169 ? -4.650 -2.198 17.675 1.00 95.06 169 ALA A O 1
ATOM 1302 N N . ASN A 1 170 ? -5.047 -3.488 19.463 1.00 93.12 170 ASN A N 1
ATOM 1303 C CA . ASN A 1 170 ? -3.630 -3.652 19.819 1.00 93.12 170 ASN A CA 1
ATOM 1304 C C . ASN A 1 170 ? -2.798 -4.268 18.678 1.00 93.12 170 ASN A C 1
ATOM 1306 O O . ASN A 1 170 ? -1.658 -3.869 18.452 1.00 93.12 170 ASN A O 1
ATOM 1310 N N . LYS A 1 171 ? -3.356 -5.240 17.944 1.00 91.00 171 LYS A N 1
ATOM 1311 C CA . LYS A 1 171 ? -2.683 -5.822 16.773 1.00 91.00 171 LYS A CA 1
ATOM 1312 C C . LYS A 1 171 ? -2.619 -4.849 15.594 1.00 91.00 171 LYS A C 1
ATOM 1314 O O . LYS A 1 171 ? -1.607 -4.823 14.904 1.00 91.00 171 LYS A O 1
ATOM 1319 N N . ALA A 1 172 ? -3.669 -4.060 15.363 1.00 91.44 172 ALA A N 1
ATOM 1320 C CA . ALA A 1 172 ? -3.677 -3.048 14.310 1.00 91.44 172 ALA A CA 1
ATOM 1321 C C . ALA A 1 172 ? -2.632 -1.954 14.568 1.00 91.44 172 ALA A C 1
ATOM 1323 O O . ALA A 1 172 ? -1.926 -1.588 13.638 1.00 91.44 172 ALA A O 1
ATOM 1324 N N . SER A 1 173 ? -2.459 -1.519 15.820 1.00 89.00 173 SER A N 1
ATOM 1325 C CA . SER A 1 173 ? -1.400 -0.579 16.213 1.00 89.00 173 SER A CA 1
ATOM 1326 C C . SER A 1 173 ? 0.010 -1.133 15.940 1.00 89.00 173 SER A C 1
ATOM 1328 O O . SER A 1 173 ? 0.839 -0.434 15.366 1.00 89.00 173 SER A O 1
ATOM 1330 N N . ALA A 1 174 ? 0.272 -2.417 16.215 1.00 86.94 174 ALA A N 1
ATOM 1331 C CA . ALA A 1 174 ? 1.549 -3.040 15.841 1.00 86.94 174 ALA A CA 1
ATOM 1332 C C . ALA A 1 174 ? 1.765 -3.107 14.310 1.00 86.94 174 ALA A C 1
ATOM 1334 O O . ALA A 1 174 ? 2.890 -2.964 13.831 1.00 86.94 174 ALA A O 1
ATOM 1335 N N . VAL A 1 175 ? 0.691 -3.292 13.528 1.00 87.19 175 VAL A N 1
ATOM 1336 C CA . VAL A 1 175 ? 0.742 -3.205 12.056 1.00 87.19 175 VAL A CA 1
ATOM 1337 C C . VAL A 1 175 ? 0.952 -1.761 11.588 1.00 87.19 175 VAL A C 1
ATOM 1339 O O . VAL A 1 175 ? 1.675 -1.562 10.617 1.00 87.19 175 VAL A O 1
ATOM 1342 N N . GLN A 1 176 ? 0.395 -0.760 12.277 1.00 90.12 176 GLN A N 1
ATOM 1343 C CA . GLN A 1 176 ? 0.618 0.661 11.990 1.00 90.12 176 GLN A CA 1
ATOM 1344 C C . GLN A 1 176 ? 2.092 1.041 12.168 1.00 90.12 176 GLN A C 1
ATOM 1346 O O . GLN A 1 176 ? 2.673 1.591 11.240 1.00 90.12 176 GLN A O 1
ATOM 1351 N N . GLU A 1 177 ? 2.727 0.704 13.297 1.00 87.31 177 GLU A N 1
ATOM 1352 C CA . GLU A 1 177 ? 4.158 0.995 13.526 1.00 87.31 177 GLU A CA 1
ATOM 1353 C C . GLU A 1 177 ? 5.040 0.416 12.401 1.00 87.31 177 GLU A C 1
ATOM 1355 O O . GLU A 1 177 ? 5.987 1.044 11.917 1.00 87.31 177 GLU A O 1
ATOM 1360 N N . GLN A 1 178 ? 4.704 -0.793 11.943 1.00 85.88 178 GLN A N 1
ATOM 1361 C CA . GLN A 1 178 ? 5.371 -1.457 10.827 1.00 85.88 178 GLN A CA 1
ATOM 1362 C C . GLN A 1 178 ? 5.060 -0.791 9.475 1.00 85.88 178 GLN A C 1
ATOM 1364 O O . GLN A 1 178 ? 5.947 -0.694 8.624 1.00 85.88 178 GLN A O 1
ATOM 1369 N N . ALA A 1 179 ? 3.828 -0.322 9.280 1.00 89.88 179 ALA A N 1
ATOM 1370 C CA . ALA A 1 179 ? 3.376 0.364 8.079 1.00 89.88 179 ALA A CA 1
ATOM 1371 C C . ALA A 1 179 ? 4.014 1.749 7.925 1.00 89.88 179 ALA A C 1
ATOM 1373 O O . ALA A 1 179 ? 4.569 2.036 6.869 1.00 89.88 179 ALA A O 1
ATOM 1374 N N . GLU A 1 180 ? 4.032 2.562 8.980 1.00 90.88 180 GLU A N 1
ATOM 1375 C CA . GLU A 1 180 ? 4.721 3.858 9.029 1.00 90.88 180 GLU A CA 1
ATOM 1376 C C . GLU A 1 180 ? 6.211 3.713 8.709 1.00 90.88 180 GLU A C 1
ATOM 1378 O O . GLU A 1 180 ? 6.766 4.487 7.930 1.00 90.88 180 GLU A O 1
ATOM 1383 N N . ARG A 1 181 ? 6.857 2.668 9.243 1.00 88.75 181 ARG A N 1
ATOM 1384 C CA . ARG A 1 181 ? 8.267 2.370 8.969 1.00 88.75 181 ARG A CA 1
ATOM 1385 C C . ARG A 1 181 ? 8.533 1.954 7.518 1.00 88.75 181 ARG A C 1
ATOM 1387 O O . ARG A 1 181 ? 9.613 2.227 7.000 1.00 88.75 181 ARG A O 1
ATOM 1394 N N . LEU A 1 182 ? 7.580 1.284 6.870 1.00 92.56 182 LEU A N 1
ATOM 1395 C CA . LEU A 1 182 ? 7.687 0.847 5.474 1.00 92.56 182 LEU A CA 1
ATOM 1396 C C . LEU A 1 182 ? 7.165 1.884 4.468 1.00 92.56 182 LEU A C 1
ATOM 1398 O O . LEU A 1 182 ? 7.504 1.792 3.289 1.00 92.56 182 LEU A O 1
ATOM 1402 N N . HIS A 1 183 ? 6.398 2.883 4.908 1.00 93.88 183 HIS A N 1
ATOM 1403 C CA . HIS A 1 183 ? 5.781 3.887 4.043 1.00 93.88 183 HIS A CA 1
ATOM 1404 C C . HIS A 1 183 ? 6.792 4.649 3.158 1.00 93.88 183 HIS A C 1
ATOM 1406 O O . HIS A 1 183 ? 6.573 4.691 1.947 1.00 93.88 183 HIS A O 1
ATOM 1412 N N . PRO A 1 184 ? 7.953 5.134 3.658 1.00 93.56 184 PRO A N 1
ATOM 1413 C CA . PRO A 1 184 ? 8.949 5.785 2.801 1.00 93.56 184 PRO A CA 1
ATOM 1414 C C . PRO A 1 184 ? 9.511 4.856 1.714 1.00 93.56 184 PRO A C 1
ATOM 1416 O O . PRO A 1 184 ? 9.794 5.293 0.601 1.00 93.56 184 PRO A O 1
ATOM 1419 N N . TYR A 1 185 ? 9.648 3.560 2.010 1.00 94.62 185 TYR A N 1
ATOM 1420 C CA . TYR A 1 185 ? 10.095 2.569 1.029 1.00 94.62 185 TYR A CA 1
ATOM 1421 C C . TYR A 1 185 ? 9.004 2.255 -0.003 1.00 94.62 185 TYR A C 1
ATOM 1423 O O . TYR A 1 185 ? 9.295 2.130 -1.190 1.00 94.62 185 TYR A O 1
ATOM 1431 N N . TYR A 1 186 ? 7.737 2.201 0.417 1.00 94.62 186 TYR A N 1
ATOM 1432 C CA . TYR A 1 186 ? 6.597 2.128 -0.497 1.00 94.62 186 TYR A CA 1
ATOM 1433 C C . TYR A 1 186 ? 6.562 3.334 -1.453 1.00 94.62 186 TYR A C 1
ATOM 1435 O O . TYR A 1 186 ? 6.403 3.145 -2.659 1.00 94.62 186 TYR A O 1
ATOM 1443 N N . GLU A 1 187 ? 6.789 4.558 -0.963 1.00 95.19 187 GLU A N 1
ATOM 1444 C CA . GLU A 1 187 ? 6.878 5.754 -1.813 1.00 95.19 187 GLU A CA 1
ATOM 1445 C C . GLU A 1 187 ? 8.052 5.687 -2.805 1.00 95.19 187 GLU A C 1
ATOM 1447 O O . GLU A 1 187 ? 7.883 6.020 -3.982 1.00 95.19 187 GLU A O 1
ATOM 1452 N N . GLN A 1 188 ? 9.226 5.212 -2.367 1.00 95.06 188 GLN A N 1
ATOM 1453 C CA . GLN A 1 188 ? 10.380 4.973 -3.244 1.00 95.06 188 GLN A CA 1
ATOM 1454 C C . GLN A 1 188 ? 10.053 3.952 -4.346 1.00 95.06 188 GLN A C 1
ATOM 1456 O O . GLN A 1 188 ? 10.261 4.244 -5.523 1.00 95.06 188 GLN A O 1
ATOM 1461 N N . VAL A 1 189 ? 9.470 2.800 -3.994 1.00 94.00 189 VAL A N 1
ATOM 1462 C CA . VAL A 1 189 ? 9.050 1.758 -4.950 1.00 94.00 189 VAL A CA 1
ATOM 1463 C C . VAL A 1 189 ? 8.008 2.299 -5.937 1.00 94.00 189 VAL A C 1
ATOM 1465 O O . VAL A 1 189 ? 8.138 2.087 -7.140 1.00 94.00 189 VAL A O 1
ATOM 1468 N N . GLN A 1 190 ? 7.024 3.074 -5.472 1.00 94.38 190 GLN A N 1
ATOM 1469 C CA . GLN A 1 190 ? 6.040 3.746 -6.331 1.00 94.38 190 GLN A CA 1
ATOM 1470 C C . GLN A 1 190 ? 6.669 4.800 -7.258 1.00 94.38 190 GLN A C 1
ATOM 1472 O O . GLN A 1 190 ? 6.199 5.009 -8.377 1.00 94.38 190 GLN A O 1
ATOM 1477 N N . SER A 1 191 ? 7.717 5.498 -6.812 1.00 95.62 191 SER A N 1
ATOM 1478 C CA . SER A 1 191 ? 8.473 6.457 -7.629 1.00 95.62 191 SER A CA 1
ATOM 1479 C C . SER A 1 191 ? 9.336 5.754 -8.685 1.00 95.62 191 SER A C 1
ATOM 1481 O O . SER A 1 191 ? 9.424 6.222 -9.825 1.00 95.62 191 SER A O 1
ATOM 1483 N N . LEU A 1 192 ? 9.929 4.614 -8.320 1.00 94.88 192 LEU A N 1
ATOM 1484 C CA . LEU A 1 192 ? 10.708 3.736 -9.189 1.00 94.88 192 LEU A CA 1
ATOM 1485 C C . LEU A 1 192 ? 9.835 3.123 -10.292 1.00 94.88 192 LEU A C 1
ATOM 1487 O O . LEU A 1 192 ? 10.165 3.285 -11.463 1.00 94.88 192 LEU A O 1
ATOM 1491 N N . ASP A 1 193 ? 8.699 2.518 -9.942 1.00 93.38 193 ASP A N 1
ATOM 1492 C CA . ASP A 1 193 ? 7.733 1.930 -10.885 1.00 93.38 193 ASP A CA 1
ATOM 1493 C C . ASP A 1 193 ? 7.221 2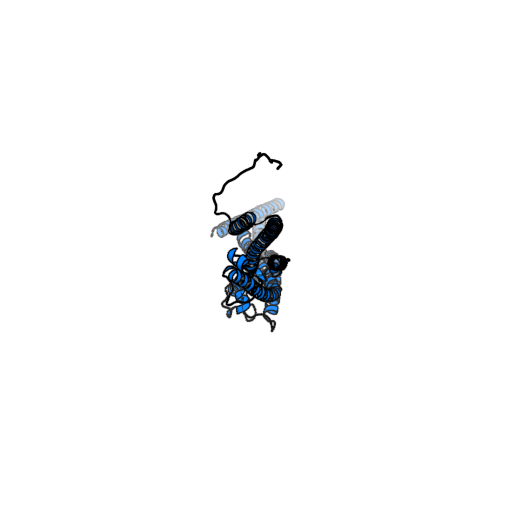.956 -11.916 1.00 93.38 193 ASP A C 1
ATOM 1495 O O . ASP A 1 193 ? 7.229 2.722 -13.129 1.00 93.38 193 ASP A O 1
ATOM 1499 N N . LYS A 1 194 ? 6.898 4.175 -11.460 1.00 95.19 194 LYS A N 1
ATOM 1500 C CA . LYS A 1 194 ? 6.565 5.299 -12.353 1.00 95.19 194 LYS A CA 1
ATOM 1501 C C . LYS A 1 194 ? 7.727 5.678 -13.273 1.00 95.19 194 LYS A C 1
ATOM 1503 O O . LYS A 1 194 ? 7.485 6.011 -14.431 1.00 95.19 194 LYS A O 1
ATOM 1508 N N . SER A 1 195 ? 8.969 5.633 -12.786 1.00 95.56 195 SER A N 1
ATOM 1509 C CA . SER A 1 195 ? 10.168 5.906 -13.594 1.00 95.56 195 SER A CA 1
ATOM 1510 C C . SER A 1 195 ? 10.396 4.832 -14.656 1.00 95.56 195 SER A C 1
ATOM 1512 O O . SER A 1 195 ? 10.673 5.166 -15.805 1.00 95.56 195 SER A O 1
ATOM 1514 N N . ILE A 1 196 ? 10.217 3.561 -14.294 1.00 92.81 196 ILE A N 1
ATOM 1515 C CA . ILE A 1 196 ? 10.283 2.406 -15.196 1.00 92.81 196 ILE A CA 1
ATOM 1516 C C . ILE A 1 196 ? 9.235 2.554 -16.304 1.00 92.81 196 ILE A C 1
ATOM 1518 O O . ILE A 1 196 ? 9.573 2.614 -17.485 1.00 92.81 196 ILE A O 1
ATOM 1522 N N . SER A 1 197 ? 7.972 2.749 -15.916 1.00 93.88 197 SER A N 1
ATOM 1523 C CA . SER A 1 197 ? 6.841 2.950 -16.830 1.00 93.88 197 SER A CA 1
ATOM 1524 C C . SER A 1 197 ? 6.999 4.160 -17.760 1.00 93.88 197 SER A C 1
ATOM 1526 O O . SER A 1 197 ? 6.483 4.149 -18.878 1.00 93.88 197 SER A O 1
ATOM 1528 N N . LYS A 1 198 ? 7.669 5.227 -17.305 1.00 94.12 198 LYS A N 1
ATOM 1529 C CA . LYS A 1 198 ? 7.986 6.427 -18.100 1.00 94.12 198 LYS A CA 1
ATOM 1530 C C . LYS A 1 198 ? 9.090 6.135 -19.120 1.00 94.12 198 LYS A C 1
ATOM 1532 O O . LYS A 1 198 ? 8.916 6.425 -20.298 1.00 94.12 198 LYS A O 1
ATOM 1537 N N . THR A 1 199 ? 10.182 5.522 -18.664 1.00 92.88 199 THR A N 1
ATOM 1538 C CA . THR A 1 199 ? 11.363 5.205 -19.480 1.00 92.88 199 THR A CA 1
ATOM 1539 C C . THR A 1 199 ? 11.011 4.220 -20.595 1.00 92.88 199 THR A C 1
ATOM 1541 O O . THR A 1 199 ? 11.344 4.470 -21.749 1.00 92.88 199 THR A O 1
ATOM 1544 N N . LYS A 1 200 ? 10.236 3.174 -20.278 1.00 91.56 200 LYS A N 1
ATOM 1545 C CA . LYS A 1 200 ? 9.778 2.167 -21.247 1.00 91.56 200 LYS A CA 1
ATOM 1546 C C . LYS A 1 200 ? 8.980 2.799 -22.383 1.00 91.56 200 LYS A C 1
ATOM 1548 O O . LYS A 1 200 ? 9.322 2.649 -23.546 1.00 91.56 200 LYS A O 1
ATOM 1553 N N . LYS A 1 201 ? 8.007 3.652 -22.039 1.00 91.69 201 LYS A N 1
ATOM 1554 C CA . LYS A 1 201 ? 7.227 4.427 -23.019 1.00 91.69 201 LYS A CA 1
ATOM 1555 C C . LYS A 1 201 ? 8.079 5.355 -23.886 1.00 91.69 201 LYS A C 1
ATOM 1557 O O . LYS A 1 201 ? 7.644 5.699 -24.981 1.00 91.69 201 LYS A O 1
ATOM 1562 N N . CYS A 1 202 ? 9.245 5.790 -23.406 1.00 91.25 202 CYS A N 1
ATOM 1563 C CA . CYS A 1 202 ? 10.176 6.587 -24.200 1.00 91.25 202 CYS A CA 1
ATOM 1564 C C . CYS A 1 202 ? 10.872 5.721 -25.258 1.00 91.25 202 CYS A C 1
ATOM 1566 O O . CYS A 1 202 ? 10.837 6.078 -26.435 1.00 91.25 202 CYS A O 1
ATOM 1568 N N . TYR A 1 203 ? 11.422 4.563 -24.868 1.00 86.12 203 TYR A N 1
ATOM 1569 C CA . TYR A 1 203 ? 12.014 3.613 -25.816 1.00 86.12 203 TYR A CA 1
ATOM 1570 C C . TYR A 1 203 ? 10.966 3.061 -26.792 1.00 86.12 203 TYR A C 1
ATOM 1572 O O . TYR A 1 203 ? 11.195 3.128 -27.997 1.00 86.12 203 TYR A O 1
ATOM 1580 N N . ASP A 1 204 ? 9.787 2.641 -26.315 1.00 88.25 204 ASP A N 1
ATOM 1581 C CA . ASP A 1 204 ? 8.650 2.236 -27.158 1.00 88.25 204 ASP A CA 1
ATOM 1582 C C . ASP A 1 204 ? 8.353 3.296 -28.231 1.00 88.25 204 ASP A C 1
ATOM 1584 O O . ASP A 1 204 ? 8.323 2.983 -29.418 1.00 88.25 204 ASP A O 1
ATOM 1588 N N . ALA A 1 205 ? 8.183 4.567 -27.838 1.00 86.62 205 ALA A N 1
ATOM 1589 C CA . ALA A 1 205 ? 7.876 5.661 -28.762 1.00 86.62 205 ALA A CA 1
ATOM 1590 C C . ALA A 1 205 ? 9.014 5.957 -29.755 1.00 86.62 205 ALA A C 1
ATOM 1592 O O . ALA A 1 205 ? 8.747 6.318 -30.903 1.00 86.62 205 ALA A O 1
ATOM 1593 N N . PHE A 1 206 ? 10.269 5.798 -29.331 1.00 84.19 206 PHE A N 1
ATOM 1594 C CA . PHE A 1 206 ? 11.446 5.921 -30.188 1.00 84.19 206 PHE A CA 1
ATOM 1595 C C . PHE A 1 206 ? 11.491 4.805 -31.248 1.00 84.19 206 PHE A C 1
ATOM 1597 O O . PHE A 1 206 ? 11.638 5.100 -32.437 1.00 84.19 206 PHE A O 1
ATOM 1604 N N . TYR A 1 207 ? 11.275 3.545 -30.855 1.00 78.75 207 TYR A N 1
ATOM 1605 C CA . TYR A 1 207 ? 11.189 2.410 -31.780 1.00 78.75 207 TYR A CA 1
ATOM 1606 C C . TYR A 1 207 ? 10.009 2.546 -32.750 1.00 78.75 207 TYR A C 1
ATOM 1608 O O . TYR A 1 207 ? 10.180 2.373 -33.959 1.00 78.75 207 TYR A O 1
ATOM 1616 N N . ASP A 1 208 ? 8.833 2.930 -32.246 1.00 79.88 208 ASP A N 1
ATOM 1617 C CA . ASP A 1 208 ? 7.630 3.188 -33.046 1.00 79.88 208 ASP A CA 1
ATOM 1618 C C . ASP A 1 208 ? 7.875 4.253 -34.123 1.00 79.88 208 ASP A C 1
ATOM 1620 O O . ASP A 1 208 ? 7.288 4.195 -35.205 1.00 79.88 208 ASP A O 1
ATOM 1624 N N . LYS A 1 209 ? 8.717 5.249 -33.821 1.00 74.69 209 LYS A N 1
ATOM 1625 C CA . LYS A 1 209 ? 9.075 6.318 -34.749 1.00 74.69 209 LYS A CA 1
ATOM 1626 C C . LYS A 1 209 ? 10.114 5.866 -35.770 1.00 74.69 209 LYS A C 1
ATOM 1628 O O . LYS A 1 209 ? 9.903 6.093 -36.957 1.00 74.69 209 LYS A O 1
ATOM 1633 N N . LEU A 1 210 ? 11.174 5.173 -35.341 1.00 71.44 210 LEU A N 1
ATOM 1634 C CA . LEU A 1 210 ? 12.157 4.567 -36.248 1.00 71.44 210 LEU A CA 1
ATOM 1635 C C . LEU A 1 210 ? 11.484 3.674 -37.300 1.00 71.44 210 LEU A C 1
ATOM 1637 O O . LEU A 1 210 ? 11.831 3.752 -38.476 1.00 71.44 210 LEU A O 1
ATOM 1641 N N . GLN A 1 211 ? 10.494 2.871 -36.898 1.00 69.75 211 GLN A N 1
ATOM 1642 C CA . GLN A 1 211 ? 9.760 1.985 -37.809 1.00 69.75 211 GLN A CA 1
ATOM 1643 C C . GLN A 1 211 ? 8.852 2.723 -38.809 1.00 69.75 211 GLN A C 1
ATOM 1645 O O . GLN A 1 211 ? 8.606 2.199 -39.893 1.00 69.75 211 GLN A O 1
ATOM 1650 N N . LYS A 1 212 ? 8.325 3.906 -38.460 1.00 71.56 212 LYS A N 1
ATOM 1651 C CA . LYS A 1 212 ? 7.371 4.661 -39.301 1.00 71.56 212 LYS A CA 1
ATOM 1652 C C . LYS A 1 212 ? 8.046 5.693 -40.197 1.00 71.56 212 LYS A C 1
ATOM 1654 O O . LYS A 1 212 ? 7.701 5.794 -41.371 1.00 71.56 212 LYS A O 1
ATOM 1659 N N . ASP A 1 213 ? 8.981 6.451 -39.634 1.00 69.12 213 ASP A N 1
ATOM 1660 C CA . ASP A 1 213 ? 9.586 7.626 -40.268 1.00 69.12 213 ASP A CA 1
ATOM 1661 C C . ASP A 1 213 ? 10.980 7.322 -40.851 1.00 69.12 213 ASP A C 1
ATOM 1663 O O . ASP A 1 213 ? 11.503 8.106 -41.647 1.00 69.12 213 ASP A O 1
ATOM 1667 N N . GLY A 1 214 ? 11.590 6.198 -40.456 1.00 59.66 214 GLY A N 1
ATOM 1668 C CA . GLY A 1 214 ? 12.970 5.853 -40.789 1.00 59.66 214 GLY A CA 1
ATOM 1669 C C . GLY A 1 214 ? 14.004 6.775 -40.130 1.00 59.66 214 GLY A C 1
ATOM 1670 O O . GLY A 1 214 ? 13.710 7.576 -39.240 1.00 59.66 214 GLY A O 1
ATOM 1671 N N . VAL A 1 215 ? 15.256 6.668 -40.580 1.00 59.69 215 VAL A N 1
ATOM 1672 C CA . VAL A 1 215 ? 16.373 7.488 -40.087 1.00 59.69 215 VAL A CA 1
ATOM 1673 C C . VAL A 1 215 ? 16.606 8.675 -41.018 1.00 59.69 215 VAL A C 1
ATOM 1675 O O . VAL A 1 215 ? 17.101 8.513 -42.129 1.00 59.69 215 VAL A O 1
ATOM 1678 N N . GLN A 1 216 ? 16.319 9.894 -40.550 1.00 55.84 216 GLN A N 1
ATOM 1679 C CA . GLN A 1 216 ? 16.637 11.115 -41.310 1.00 55.84 216 GLN A CA 1
ATOM 1680 C C . GLN A 1 216 ? 18.129 11.487 -41.249 1.00 55.84 216 GLN A C 1
ATOM 1682 O O . GLN A 1 216 ? 18.676 12.016 -42.213 1.00 55.84 216 GLN A O 1
ATOM 1687 N N . SER A 1 217 ? 18.789 11.257 -40.108 1.00 59.56 217 SER A N 1
ATOM 1688 C CA . SER A 1 217 ? 20.249 11.360 -39.940 1.00 59.56 217 SER A CA 1
ATOM 1689 C C . SER A 1 217 ? 20.685 10.793 -38.578 1.00 59.56 217 SER A C 1
ATOM 1691 O O . SER A 1 217 ? 19.876 10.810 -37.645 1.00 59.56 217 SER A O 1
ATOM 1693 N N . PRO A 1 218 ? 21.963 10.402 -38.391 1.00 61.84 218 PRO A N 1
ATOM 1694 C CA . PRO A 1 218 ? 22.479 9.982 -37.082 1.00 61.84 218 PRO A CA 1
ATOM 1695 C C . PRO A 1 218 ? 22.306 11.046 -35.983 1.00 61.84 218 PRO A C 1
ATOM 1697 O O . PRO A 1 218 ? 21.979 10.723 -34.845 1.00 61.84 218 PRO A O 1
ATOM 1700 N N . ASN A 1 219 ? 22.433 12.334 -36.327 1.00 64.12 219 ASN A N 1
ATOM 1701 C CA . ASN A 1 219 ? 22.227 13.437 -35.381 1.00 64.12 219 ASN A CA 1
ATOM 1702 C C . ASN A 1 219 ? 20.763 13.575 -34.927 1.00 64.12 219 ASN A C 1
ATOM 1704 O O . ASN A 1 219 ? 20.520 14.024 -33.808 1.00 64.12 219 ASN A O 1
ATOM 1708 N N . ALA A 1 220 ? 19.794 13.191 -35.767 1.00 67.19 220 ALA A N 1
ATOM 1709 C CA . ALA A 1 220 ? 18.385 13.159 -35.378 1.00 67.19 220 ALA A CA 1
ATOM 1710 C C . ALA A 1 220 ? 18.118 12.025 -34.374 1.00 67.19 220 ALA A C 1
ATOM 1712 O O . ALA A 1 220 ? 17.523 12.283 -33.331 1.00 67.19 220 ALA A O 1
ATOM 1713 N N . ILE A 1 221 ? 18.656 10.818 -34.621 1.00 68.12 221 ILE A N 1
ATOM 1714 C CA . ILE A 1 221 ? 18.590 9.701 -33.658 1.00 68.12 221 ILE A CA 1
ATOM 1715 C C . ILE A 1 221 ? 19.190 10.127 -32.311 1.00 68.12 221 ILE A C 1
ATOM 1717 O O . ILE A 1 221 ? 18.544 9.988 -31.274 1.00 68.12 221 ILE A O 1
ATOM 1721 N N . LEU A 1 222 ? 20.400 10.704 -32.328 1.00 69.38 222 LEU A N 1
ATOM 1722 C CA . LEU A 1 222 ? 21.104 11.158 -31.124 1.00 69.38 222 LEU A CA 1
ATOM 1723 C C . LEU A 1 222 ? 20.328 12.227 -30.337 1.00 69.38 222 LEU A C 1
ATOM 1725 O O . LEU A 1 222 ? 20.379 12.235 -29.109 1.00 69.38 222 LEU A O 1
ATOM 1729 N N . GLY A 1 223 ? 19.604 13.120 -31.016 1.00 71.81 223 GLY A N 1
ATOM 1730 C CA . GLY A 1 223 ? 18.767 14.126 -30.359 1.00 71.81 223 GLY A CA 1
ATOM 1731 C C . GLY A 1 223 ? 17.537 13.537 -29.663 1.00 71.81 223 GLY A C 1
ATOM 1732 O O . GLY A 1 223 ? 17.144 14.024 -28.604 1.00 71.81 223 GLY A O 1
ATOM 1733 N N . GLU A 1 224 ? 16.942 12.485 -30.227 1.00 72.62 224 GLU A N 1
ATOM 1734 C CA . GLU A 1 224 ? 15.744 11.851 -29.663 1.00 72.62 224 GLU A CA 1
ATOM 1735 C C . GLU A 1 224 ? 16.089 10.860 -28.545 1.00 72.62 224 GLU A C 1
ATOM 1737 O O . GLU A 1 224 ? 15.456 10.886 -27.488 1.00 72.62 224 GLU A O 1
ATOM 1742 N N . ILE A 1 225 ? 17.158 10.073 -28.705 1.00 80.56 225 ILE A N 1
ATOM 1743 C CA . ILE A 1 225 ? 17.589 9.109 -27.684 1.00 80.56 225 ILE A CA 1
ATOM 1744 C C . ILE A 1 225 ? 18.074 9.779 -26.390 1.00 80.56 225 ILE A C 1
ATOM 1746 O O . ILE A 1 225 ? 17.851 9.250 -25.303 1.00 80.56 225 ILE A O 1
ATOM 1750 N N . GLN A 1 226 ? 18.653 10.985 -26.474 1.00 82.19 226 GLN A N 1
ATOM 1751 C CA . GLN A 1 226 ? 19.087 11.764 -25.304 1.00 82.19 226 GLN A CA 1
ATOM 1752 C C . GLN A 1 226 ? 17.952 12.064 -24.312 1.00 82.19 226 GLN A C 1
ATOM 1754 O O . GLN A 1 226 ? 18.211 12.240 -23.119 1.00 82.19 226 GLN A O 1
ATOM 1759 N N . VAL A 1 227 ? 16.697 12.115 -24.776 1.00 82.06 227 VAL A N 1
ATOM 1760 C CA . VAL A 1 227 ? 15.534 12.294 -23.896 1.00 82.06 227 VAL A CA 1
ATOM 1761 C C . VAL A 1 227 ? 15.290 11.026 -23.075 1.00 82.06 227 VAL A C 1
ATOM 1763 O O . VAL A 1 227 ? 15.147 11.112 -21.856 1.00 82.06 227 VAL A O 1
ATOM 1766 N N . CYS A 1 228 ? 15.321 9.854 -23.714 1.00 87.69 228 CYS A N 1
ATOM 1767 C CA . CYS A 1 228 ? 15.132 8.572 -23.033 1.00 87.69 228 CYS A CA 1
ATOM 1768 C C . CYS A 1 228 ? 16.321 8.211 -22.135 1.00 87.69 228 CYS A C 1
ATOM 1770 O O . CYS A 1 228 ? 16.116 7.721 -21.031 1.00 87.69 228 CYS A O 1
ATOM 1772 N N . ASP A 1 229 ? 17.551 8.548 -22.529 1.00 87.31 229 ASP A N 1
ATOM 1773 C CA . ASP A 1 229 ? 18.750 8.324 -21.712 1.00 87.31 229 ASP A CA 1
ATOM 1774 C C . ASP A 1 229 ? 18.752 9.149 -20.413 1.00 87.31 229 ASP A C 1
ATOM 1776 O O . ASP A 1 229 ? 19.259 8.702 -19.378 1.00 87.31 229 ASP A O 1
ATOM 1780 N N . LYS A 1 230 ? 18.129 10.334 -20.423 1.00 89.75 230 LYS A N 1
ATOM 1781 C CA . LYS A 1 230 ? 17.891 11.110 -19.200 1.00 89.75 230 LYS A CA 1
ATOM 1782 C C . LYS A 1 230 ? 16.904 10.401 -18.268 1.00 89.75 230 LYS A C 1
ATOM 1784 O O . LYS A 1 230 ? 17.156 10.332 -17.066 1.00 89.75 230 LYS A O 1
ATOM 1789 N N . ASP A 1 231 ? 15.816 9.864 -18.811 1.00 91.62 231 ASP A N 1
ATOM 1790 C CA . ASP A 1 231 ? 14.802 9.134 -18.042 1.00 91.62 231 ASP A CA 1
ATOM 1791 C C . ASP A 1 231 ? 15.347 7.795 -17.509 1.00 91.62 231 ASP A C 1
ATOM 1793 O O . ASP A 1 231 ? 15.113 7.456 -16.350 1.00 91.62 231 ASP A O 1
ATOM 1797 N N . TYR A 1 232 ? 16.183 7.110 -18.293 1.00 90.62 232 TYR A N 1
ATOM 1798 C CA . TYR A 1 232 ? 16.946 5.927 -17.891 1.00 90.62 232 TYR A CA 1
ATOM 1799 C C . TYR A 1 232 ? 17.930 6.231 -16.748 1.00 90.62 232 TYR A C 1
ATOM 1801 O O . TYR A 1 232 ? 18.050 5.455 -15.798 1.00 90.62 232 TYR A O 1
ATOM 1809 N N . THR A 1 233 ? 18.587 7.395 -16.782 1.00 92.56 233 THR A N 1
ATOM 1810 C CA . THR A 1 233 ? 19.450 7.865 -15.684 1.00 92.56 233 THR A CA 1
ATOM 1811 C C . THR A 1 233 ? 18.636 8.168 -14.415 1.00 92.56 233 THR A C 1
ATOM 1813 O O . THR A 1 233 ? 19.040 7.773 -13.323 1.00 92.56 233 THR A O 1
ATOM 1816 N N . GLU A 1 234 ? 17.468 8.816 -14.542 1.00 92.38 234 GLU A N 1
ATOM 1817 C CA . GLU A 1 234 ? 16.537 9.066 -13.424 1.00 92.38 234 GLU A CA 1
ATOM 1818 C C . GLU A 1 234 ? 16.037 7.744 -12.805 1.00 92.38 234 GLU A C 1
ATOM 1820 O O . GLU A 1 234 ? 15.961 7.608 -11.582 1.00 92.38 234 GLU A O 1
ATOM 1825 N N . PHE A 1 235 ? 15.738 6.751 -13.647 1.00 92.94 235 PHE A N 1
ATOM 1826 C CA . PHE A 1 235 ? 15.371 5.395 -13.243 1.00 92.94 235 PHE A CA 1
ATOM 1827 C C . PHE A 1 235 ? 16.483 4.709 -12.431 1.00 92.94 235 PHE A C 1
ATOM 1829 O O . PHE A 1 235 ? 16.211 4.259 -11.315 1.00 92.94 235 PHE A O 1
ATOM 1836 N N . HIS A 1 236 ? 17.726 4.670 -12.930 1.00 91.69 236 HIS A N 1
ATOM 1837 C CA . HIS A 1 236 ? 18.845 4.045 -12.207 1.00 91.69 236 HIS A CA 1
ATOM 1838 C C . HIS A 1 236 ? 19.147 4.742 -10.880 1.00 91.69 236 HIS A C 1
ATOM 1840 O O . HIS A 1 236 ? 19.361 4.065 -9.876 1.00 91.69 236 HIS A O 1
ATOM 1846 N N . GLN A 1 237 ? 19.073 6.078 -10.830 1.00 93.94 237 GLN A N 1
ATOM 1847 C CA . GLN A 1 237 ? 19.227 6.814 -9.573 1.00 93.94 237 GLN A CA 1
ATOM 1848 C C . GLN A 1 237 ? 18.183 6.370 -8.534 1.00 93.94 237 GLN A C 1
ATOM 1850 O O . GLN A 1 237 ? 18.546 6.037 -7.405 1.00 93.94 237 GLN A O 1
ATOM 1855 N N . LYS A 1 238 ? 16.898 6.304 -8.908 1.00 94.81 238 LYS A N 1
ATOM 1856 C CA . LYS A 1 238 ? 15.831 5.839 -8.003 1.00 94.81 238 LYS A CA 1
ATOM 1857 C C . LYS A 1 238 ? 16.005 4.380 -7.603 1.00 94.81 238 LYS A C 1
ATOM 1859 O O . LYS A 1 238 ? 15.734 4.029 -6.456 1.00 94.81 238 LYS A O 1
ATOM 1864 N N . LEU A 1 239 ? 16.452 3.526 -8.522 1.00 92.19 239 LEU A N 1
ATOM 1865 C CA . LEU A 1 239 ? 16.713 2.118 -8.243 1.00 92.19 239 LEU A CA 1
ATOM 1866 C C . LEU A 1 239 ? 17.807 1.964 -7.179 1.00 92.19 239 LEU A C 1
ATOM 1868 O O . LEU A 1 239 ? 17.627 1.207 -6.225 1.00 92.19 239 LEU A O 1
ATOM 1872 N N . ASP A 1 240 ? 18.900 2.717 -7.291 1.00 91.62 240 ASP A N 1
ATOM 1873 C CA . ASP A 1 240 ? 19.994 2.686 -6.320 1.00 91.62 240 ASP A CA 1
ATOM 1874 C C . ASP A 1 240 ? 19.635 3.355 -4.984 1.00 91.62 240 ASP A C 1
ATOM 1876 O O . ASP A 1 240 ? 20.009 2.834 -3.931 1.00 91.62 240 ASP A O 1
ATOM 1880 N N . GLU A 1 241 ? 18.847 4.435 -4.987 1.00 93.12 241 GLU A N 1
ATOM 1881 C CA . GLU A 1 241 ? 18.267 5.020 -3.768 1.00 93.12 241 GLU A CA 1
ATOM 1882 C C . GLU A 1 241 ? 17.367 4.010 -3.034 1.00 93.12 241 GLU A C 1
ATOM 1884 O O . GLU A 1 241 ? 17.538 3.784 -1.834 1.00 93.12 241 GLU A O 1
ATOM 1889 N N . THR A 1 242 ? 16.486 3.316 -3.760 1.00 92.44 242 THR A N 1
ATOM 1890 C CA . THR A 1 242 ? 15.574 2.309 -3.189 1.00 92.44 242 THR A CA 1
ATOM 1891 C C . THR A 1 242 ? 16.341 1.078 -2.678 1.00 92.44 242 THR A C 1
ATOM 1893 O O . THR A 1 242 ? 16.096 0.581 -1.576 1.00 92.44 242 THR A O 1
ATOM 1896 N N . ARG A 1 243 ? 17.342 0.596 -3.432 1.00 90.44 243 ARG A N 1
ATOM 1897 C CA . ARG A 1 243 ? 18.261 -0.477 -2.999 1.00 90.44 243 ARG A CA 1
ATOM 1898 C C . ARG A 1 243 ? 19.059 -0.096 -1.757 1.00 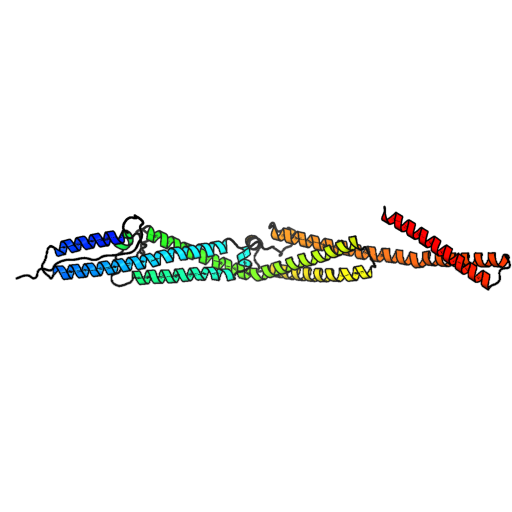90.44 243 ARG A C 1
ATOM 1900 O O . ARG A 1 243 ? 19.326 -0.958 -0.925 1.00 90.44 243 ARG A O 1
ATOM 1907 N N . LYS A 1 244 ? 19.473 1.168 -1.633 1.00 91.62 244 LYS A N 1
ATOM 1908 C CA . LYS A 1 244 ? 20.215 1.662 -0.469 1.00 91.62 244 LYS A CA 1
ATOM 1909 C C . LYS A 1 244 ? 19.369 1.542 0.797 1.00 91.62 244 LYS A C 1
ATOM 1911 O O . LYS A 1 244 ? 19.857 0.952 1.755 1.00 91.62 244 LYS A O 1
ATOM 1916 N N . THR A 1 245 ? 18.113 1.995 0.769 1.00 91.62 245 THR A N 1
ATOM 1917 C CA . THR A 1 245 ? 17.175 1.818 1.892 1.00 91.62 245 THR A CA 1
ATOM 1918 C C . THR A 1 245 ? 16.935 0.333 2.196 1.00 91.62 245 THR A C 1
ATOM 1920 O O . THR A 1 245 ? 17.069 -0.079 3.345 1.00 91.62 245 THR A O 1
ATOM 1923 N N . ALA A 1 246 ? 16.735 -0.518 1.181 1.00 89.06 246 ALA A N 1
ATOM 1924 C CA . ALA A 1 246 ? 16.570 -1.969 1.379 1.00 89.06 246 ALA A CA 1
ATOM 1925 C C . ALA A 1 246 ? 17.784 -2.683 2.024 1.00 89.06 246 ALA A C 1
ATOM 1927 O O . ALA A 1 246 ? 17.661 -3.810 2.512 1.00 89.06 246 ALA A O 1
ATOM 1928 N N . ARG A 1 247 ? 18.965 -2.050 2.008 1.00 89.44 247 ARG A N 1
ATOM 1929 C CA . ARG A 1 247 ? 20.229 -2.562 2.567 1.00 89.44 247 ARG A CA 1
ATOM 1930 C C . ARG A 1 247 ? 20.570 -1.999 3.946 1.00 89.44 247 ARG A C 1
ATOM 1932 O O . ARG A 1 247 ? 21.594 -2.394 4.507 1.00 89.44 247 ARG A O 1
ATOM 1939 N N . GLU A 1 248 ? 19.751 -1.108 4.500 1.00 89.81 248 GLU A N 1
ATOM 1940 C CA . GLU A 1 248 ? 19.943 -0.607 5.862 1.00 89.81 248 GLU A CA 1
ATOM 1941 C C . GLU A 1 248 ? 19.872 -1.767 6.873 1.00 89.81 248 GLU A C 1
ATOM 1943 O O . GLU A 1 248 ? 19.135 -2.743 6.707 1.00 89.81 248 GLU A O 1
ATOM 1948 N N . SER A 1 249 ? 20.723 -1.723 7.902 1.00 84.06 249 SER A N 1
ATOM 1949 C CA . SER A 1 249 ? 21.002 -2.889 8.756 1.00 84.06 249 SER A CA 1
ATOM 1950 C C . SER A 1 249 ? 19.787 -3.393 9.532 1.00 84.06 249 SER A C 1
ATOM 1952 O O . SER A 1 249 ? 19.683 -4.585 9.813 1.00 84.06 249 SER A O 1
ATOM 1954 N N . ASP A 1 250 ? 18.884 -2.481 9.874 1.00 85.69 250 ASP A N 1
ATOM 1955 C CA . ASP A 1 250 ? 17.637 -2.712 10.587 1.00 85.69 250 ASP A CA 1
ATOM 1956 C C . ASP A 1 250 ? 16.432 -2.893 9.646 1.00 85.69 250 ASP A C 1
ATOM 1958 O O . ASP A 1 250 ? 15.350 -3.250 10.125 1.00 85.69 250 ASP A O 1
ATOM 1962 N N . PHE A 1 251 ? 16.593 -2.663 8.335 1.00 88.00 251 PHE A N 1
ATOM 1963 C CA . PHE A 1 251 ? 15.504 -2.706 7.359 1.00 88.00 251 PHE A CA 1
ATOM 1964 C C . PHE A 1 251 ? 14.808 -4.082 7.337 1.00 88.00 251 PHE A C 1
ATOM 1966 O O . PHE A 1 251 ? 15.499 -5.109 7.397 1.00 88.00 251 PHE A O 1
ATOM 1973 N N . PRO A 1 252 ? 13.462 -4.142 7.255 1.00 87.12 252 PRO A N 1
ATOM 1974 C CA . PRO A 1 252 ? 12.733 -5.405 7.301 1.00 87.12 252 PRO A CA 1
ATOM 1975 C C . PRO A 1 252 ? 13.145 -6.413 6.217 1.00 87.12 252 PRO A C 1
ATOM 1977 O O . PRO A 1 252 ? 13.407 -6.063 5.069 1.00 87.12 252 PRO A O 1
ATOM 1980 N N . GLY A 1 253 ? 13.187 -7.693 6.593 1.00 84.88 253 GLY A N 1
ATOM 1981 C CA . GLY A 1 253 ? 13.525 -8.788 5.681 1.00 84.88 253 GLY A CA 1
ATOM 1982 C C . GLY A 1 253 ? 12.397 -9.147 4.706 1.00 84.88 253 GLY A C 1
ATOM 1983 O O . GLY A 1 253 ? 11.243 -8.764 4.892 1.00 84.88 253 GLY A O 1
ATOM 1984 N N . GLY A 1 254 ? 12.726 -9.951 3.689 1.00 84.00 254 GLY A N 1
ATOM 1985 C CA . GLY A 1 254 ? 11.816 -10.288 2.585 1.00 84.00 254 GLY A CA 1
ATOM 1986 C C . GLY A 1 254 ? 10.472 -10.916 2.984 1.00 84.00 254 GLY A C 1
ATOM 1987 O O . GLY A 1 254 ? 9.483 -10.674 2.305 1.00 84.00 254 GLY A O 1
ATOM 1988 N N . GLU A 1 255 ? 10.391 -11.657 4.096 1.00 83.25 255 GLU A N 1
ATOM 1989 C CA . GLU A 1 255 ? 9.114 -12.194 4.608 1.00 83.25 255 GLU A CA 1
ATOM 1990 C C . GLU A 1 255 ? 8.139 -11.071 5.002 1.00 83.25 255 GLU A C 1
ATOM 1992 O O . GLU A 1 255 ? 6.962 -11.110 4.644 1.00 83.25 255 GLU A O 1
ATOM 1997 N N . VAL A 1 256 ? 8.647 -10.025 5.664 1.00 85.69 256 VAL A N 1
ATOM 1998 C CA . VAL A 1 256 ? 7.859 -8.837 6.013 1.00 85.69 256 VAL A CA 1
ATOM 1999 C C . VAL A 1 256 ? 7.430 -8.091 4.754 1.00 85.69 256 VAL A C 1
ATOM 2001 O O . VAL A 1 256 ? 6.246 -7.795 4.613 1.00 85.69 256 VAL A O 1
ATOM 2004 N N . LEU A 1 257 ? 8.358 -7.822 3.833 1.00 87.56 257 LEU A N 1
ATOM 2005 C CA . LEU A 1 257 ? 8.060 -7.098 2.591 1.00 87.56 257 LEU A CA 1
ATOM 2006 C C . LEU A 1 257 ? 7.009 -7.844 1.753 1.00 87.56 257 LEU A C 1
ATOM 2008 O O . LEU A 1 257 ? 6.012 -7.253 1.343 1.00 87.56 257 LEU A O 1
ATOM 2012 N N . SER A 1 258 ? 7.148 -9.167 1.618 1.00 84.31 258 SER A N 1
ATOM 2013 C CA . SER A 1 258 ? 6.182 -10.012 0.911 1.00 84.31 258 SER A CA 1
ATOM 2014 C C . SER A 1 258 ? 4.802 -10.028 1.572 1.00 84.31 258 SER A C 1
ATOM 2016 O O . SER A 1 258 ? 3.812 -10.171 0.859 1.00 84.31 258 SER A O 1
ATOM 2018 N N . SER A 1 259 ? 4.706 -9.891 2.901 1.00 81.56 259 SER A N 1
ATOM 2019 C CA . SER A 1 259 ? 3.411 -9.863 3.605 1.00 81.56 259 SER A CA 1
ATOM 2020 C C . SER A 1 259 ? 2.609 -8.574 3.371 1.00 81.56 259 SER A C 1
ATOM 2022 O O . SER A 1 259 ? 1.400 -8.551 3.597 1.00 81.56 259 SER A O 1
ATOM 2024 N N . VAL A 1 260 ? 3.269 -7.519 2.880 1.00 84.31 260 VAL A N 1
ATOM 2025 C CA . VAL A 1 260 ? 2.665 -6.225 2.519 1.00 84.31 260 VAL A CA 1
ATOM 2026 C C . VAL A 1 260 ? 2.806 -5.898 1.025 1.00 84.31 260 VAL A C 1
ATOM 2028 O O . VAL A 1 260 ? 2.650 -4.747 0.633 1.00 84.31 260 VAL A O 1
ATOM 2031 N N . GLU A 1 261 ? 3.085 -6.905 0.191 1.00 86.19 261 GLU A N 1
ATOM 2032 C CA . GLU A 1 261 ? 3.202 -6.782 -1.272 1.00 86.19 261 GLU A CA 1
ATOM 2033 C C . GLU A 1 261 ? 4.287 -5.787 -1.747 1.00 86.19 261 GLU A C 1
ATOM 2035 O O . GLU A 1 261 ? 4.162 -5.176 -2.808 1.00 86.19 261 GLU A O 1
ATOM 2040 N N . LEU A 1 262 ? 5.379 -5.651 -0.987 1.00 89.19 262 LEU A N 1
ATOM 2041 C CA . LEU A 1 262 ? 6.550 -4.851 -1.358 1.00 89.19 262 LEU A CA 1
ATOM 2042 C C . LEU A 1 262 ? 7.700 -5.726 -1.888 1.00 89.19 262 LEU A C 1
ATOM 2044 O O . LEU A 1 262 ? 7.956 -6.797 -1.332 1.00 89.19 262 LEU A O 1
ATOM 2048 N N . PRO A 1 263 ? 8.433 -5.273 -2.925 1.00 89.69 263 PRO A N 1
ATOM 2049 C CA . PRO A 1 263 ? 9.584 -5.991 -3.457 1.00 89.69 263 PRO A CA 1
ATOM 2050 C C . PRO A 1 263 ? 10.772 -5.946 -2.484 1.00 89.69 263 PRO A C 1
ATOM 2052 O O . PRO A 1 263 ? 10.957 -4.985 -1.741 1.00 89.69 263 PRO A O 1
ATOM 2055 N N . ASN A 1 264 ? 11.624 -6.967 -2.522 1.00 88.69 264 ASN A N 1
ATOM 2056 C CA . ASN A 1 264 ? 12.873 -7.047 -1.774 1.00 88.69 264 ASN A CA 1
ATOM 2057 C C . ASN A 1 264 ? 14.067 -6.711 -2.682 1.00 88.69 264 ASN A C 1
ATOM 2059 O O . ASN A 1 264 ? 14.512 -7.531 -3.483 1.00 88.69 264 ASN A O 1
ATOM 2063 N N . LEU A 1 265 ? 14.624 -5.508 -2.519 1.00 87.44 265 LEU A N 1
ATOM 2064 C CA . LEU A 1 265 ? 15.727 -4.998 -3.348 1.00 87.44 265 LEU A CA 1
ATOM 2065 C C . LEU A 1 265 ? 17.123 -5.124 -2.702 1.00 87.44 265 LEU A C 1
ATOM 2067 O O . LEU A 1 265 ? 18.081 -4.511 -3.174 1.00 87.44 265 LEU A O 1
ATOM 2071 N N . ARG A 1 266 ? 17.259 -5.912 -1.626 1.00 81.12 266 ARG A N 1
ATOM 2072 C CA . ARG A 1 266 ? 18.480 -5.988 -0.806 1.00 81.12 266 ARG A CA 1
ATOM 2073 C C . ARG A 1 266 ? 19.651 -6.698 -1.502 1.00 81.12 266 ARG A C 1
ATOM 2075 O O . ARG A 1 266 ? 20.676 -6.069 -1.784 1.00 81.12 266 ARG A O 1
ATOM 2082 N N . ASP A 1 267 ? 19.482 -7.985 -1.804 1.00 64.31 267 ASP A N 1
ATOM 2083 C CA . ASP A 1 267 ? 20.577 -8.919 -2.137 1.00 64.31 267 ASP A CA 1
ATOM 2084 C C . ASP A 1 267 ? 20.644 -9.314 -3.626 1.00 64.31 267 ASP A C 1
ATOM 2086 O O . ASP A 1 267 ? 21.329 -10.261 -4.003 1.00 64.31 267 ASP A O 1
ATOM 2090 N N . GLY A 1 268 ? 19.949 -8.572 -4.491 1.00 58.25 268 GLY A N 1
ATOM 2091 C CA . GLY A 1 268 ? 19.791 -8.926 -5.902 1.00 58.25 268 GLY A CA 1
ATOM 2092 C C . GLY A 1 268 ? 18.619 -9.886 -6.132 1.00 58.25 268 GLY A C 1
ATOM 2093 O O . GLY A 1 268 ? 18.298 -10.751 -5.313 1.00 58.25 268 GLY A O 1
ATOM 2094 N N . PHE A 1 269 ? 17.945 -9.685 -7.262 1.00 58.25 269 PHE A N 1
ATOM 2095 C CA . PHE A 1 269 ? 16.585 -10.170 -7.505 1.00 58.25 269 PHE A CA 1
ATOM 2096 C C . PHE A 1 269 ? 16.459 -11.701 -7.608 1.00 58.25 269 PHE A C 1
ATOM 2098 O O . PHE A 1 269 ? 15.408 -12.249 -7.291 1.00 58.25 269 PHE A O 1
ATOM 2105 N N . GLU A 1 270 ? 17.532 -12.398 -7.993 1.00 51.38 270 GLU A N 1
ATOM 2106 C CA . GLU A 1 270 ? 17.550 -13.852 -8.244 1.00 51.38 270 GLU A CA 1
ATOM 2107 C C . GLU A 1 270 ? 17.267 -14.711 -6.997 1.00 51.38 270 GLU A C 1
ATOM 2109 O O . GLU A 1 270 ? 16.956 -15.897 -7.108 1.00 51.38 270 GLU A O 1
ATOM 2114 N N . SER A 1 271 ? 17.379 -14.127 -5.800 1.00 52.91 271 SER A N 1
ATOM 2115 C CA . SER A 1 271 ? 17.199 -14.835 -4.529 1.00 52.91 271 SER A CA 1
ATOM 2116 C C . SER A 1 271 ? 15.762 -14.815 -3.987 1.00 52.91 271 SER A C 1
ATOM 2118 O O . SER A 1 271 ? 15.437 -15.639 -3.125 1.00 52.91 271 SER A O 1
ATOM 2120 N N . SER A 1 272 ? 14.887 -13.921 -4.476 1.00 60.12 272 SER A N 1
ATOM 2121 C CA . SER A 1 272 ? 13.531 -13.766 -3.929 1.00 60.12 272 SER A CA 1
ATOM 2122 C C . SER A 1 272 ? 12.475 -14.586 -4.674 1.00 60.12 272 SER A C 1
ATOM 2124 O O . SER A 1 272 ? 12.480 -14.724 -5.898 1.00 60.12 272 SER A O 1
ATOM 2126 N N . ARG A 1 273 ? 11.525 -15.133 -3.908 1.00 62.44 273 ARG A N 1
ATOM 2127 C CA . ARG A 1 273 ? 10.403 -15.943 -4.418 1.00 62.44 273 ARG A CA 1
ATOM 2128 C C . ARG A 1 273 ? 9.072 -15.195 -4.477 1.00 62.44 273 ARG A C 1
ATOM 2130 O O . ARG A 1 273 ? 8.078 -15.802 -4.862 1.00 62.44 273 ARG A O 1
ATOM 2137 N N . ASP A 1 274 ? 9.027 -13.935 -4.055 1.00 79.31 274 ASP A N 1
ATOM 2138 C CA . ASP A 1 274 ? 7.801 -13.144 -4.101 1.00 79.31 274 ASP A CA 1
ATOM 2139 C C . ASP A 1 274 ? 7.551 -12.578 -5.510 1.00 79.31 274 ASP A C 1
ATOM 2141 O O . ASP A 1 274 ? 8.479 -12.228 -6.245 1.00 79.31 274 ASP A O 1
ATOM 2145 N N . ASN A 1 275 ? 6.274 -12.485 -5.881 1.00 82.44 275 ASN A N 1
ATOM 2146 C CA . ASN A 1 275 ? 5.871 -12.080 -7.227 1.00 82.44 275 ASN A CA 1
ATOM 2147 C C . ASN A 1 275 ? 6.234 -10.619 -7.549 1.00 82.44 275 ASN A C 1
ATOM 2149 O O . ASN A 1 275 ? 6.444 -10.301 -8.716 1.00 82.44 275 ASN A O 1
ATOM 2153 N N . GLN A 1 276 ? 6.307 -9.734 -6.548 1.00 84.19 276 GLN A N 1
ATOM 2154 C CA . GLN A 1 276 ? 6.502 -8.297 -6.775 1.00 84.19 276 GLN A CA 1
ATOM 2155 C C . GLN A 1 276 ? 7.964 -7.974 -7.089 1.00 84.19 276 GLN A C 1
ATOM 2157 O O . GLN A 1 276 ? 8.243 -7.230 -8.028 1.00 84.19 276 GLN A O 1
ATOM 2162 N N . THR A 1 277 ? 8.909 -8.609 -6.391 1.00 85.94 277 THR A N 1
ATOM 2163 C CA . THR A 1 277 ? 10.333 -8.571 -6.753 1.00 85.94 277 THR A CA 1
ATOM 2164 C C . THR A 1 277 ? 10.559 -9.125 -8.157 1.00 85.94 277 THR A C 1
ATOM 2166 O O . THR A 1 277 ? 11.341 -8.555 -8.913 1.00 85.94 277 THR A O 1
ATOM 2169 N N . GLN A 1 278 ? 9.862 -10.205 -8.532 1.00 84.88 278 GLN A N 1
ATOM 2170 C CA . GLN A 1 278 ? 9.991 -10.811 -9.862 1.00 84.88 278 GLN A CA 1
ATOM 2171 C C . GLN A 1 278 ? 9.417 -9.930 -10.978 1.00 84.88 278 GLN A C 1
ATOM 2173 O O . GLN A 1 278 ? 10.073 -9.782 -12.006 1.00 84.88 278 GLN A O 1
ATOM 2178 N N . HIS A 1 279 ? 8.248 -9.313 -10.782 1.00 86.88 279 HIS A N 1
ATOM 2179 C CA . HIS A 1 279 ? 7.667 -8.381 -11.757 1.00 86.88 279 HIS A CA 1
ATOM 2180 C C . HIS A 1 279 ? 8.576 -7.166 -11.963 1.00 86.88 279 HIS A C 1
ATOM 2182 O O . HIS A 1 279 ? 8.990 -6.881 -13.085 1.00 86.88 279 HIS A O 1
ATOM 2188 N N . LEU A 1 280 ? 8.962 -6.501 -10.869 1.00 87.38 280 LEU A N 1
ATOM 2189 C CA . LEU A 1 280 ? 9.833 -5.328 -10.918 1.00 87.38 280 LEU A CA 1
ATOM 2190 C C . LEU A 1 280 ? 11.190 -5.650 -11.567 1.00 87.38 280 LEU A C 1
ATOM 2192 O O . LEU A 1 280 ? 11.736 -4.837 -12.307 1.00 87.38 280 LEU A O 1
ATOM 2196 N N . TRP A 1 281 ? 11.726 -6.851 -11.335 1.00 87.06 281 TRP A N 1
ATOM 2197 C CA . TRP A 1 281 ? 12.941 -7.324 -11.996 1.00 87.06 281 TRP A CA 1
ATOM 2198 C C . TRP A 1 281 ? 12.768 -7.546 -13.500 1.00 87.06 281 TRP A C 1
ATOM 2200 O O . TRP A 1 281 ? 13.641 -7.139 -14.263 1.00 87.06 281 TRP A O 1
ATOM 2210 N N . GLN A 1 282 ? 11.661 -8.153 -13.939 1.00 88.69 282 GLN A N 1
ATOM 2211 C CA . GLN A 1 282 ? 11.385 -8.356 -15.365 1.00 88.69 282 GLN A CA 1
ATOM 2212 C C . GLN A 1 282 ? 11.302 -7.021 -16.115 1.00 88.69 282 GLN A C 1
ATOM 2214 O O . GLN A 1 282 ? 11.859 -6.898 -17.207 1.00 88.69 282 GLN A O 1
ATOM 2219 N N . ASP A 1 283 ? 10.674 -6.005 -15.518 1.00 89.31 283 ASP A N 1
ATOM 2220 C CA . ASP A 1 283 ? 10.620 -4.663 -16.106 1.00 89.31 283 ASP A CA 1
ATOM 2221 C C . ASP A 1 283 ? 12.002 -3.993 -16.160 1.00 89.31 283 ASP A C 1
ATOM 2223 O O . ASP A 1 283 ? 12.356 -3.397 -17.177 1.00 89.31 283 ASP A O 1
ATOM 2227 N N . ILE A 1 284 ? 12.818 -4.144 -15.110 1.00 88.38 284 ILE A N 1
ATOM 2228 C CA . ILE A 1 284 ? 14.206 -3.653 -15.075 1.00 88.38 284 ILE A CA 1
ATOM 2229 C C . ILE A 1 284 ? 15.062 -4.319 -16.159 1.00 88.38 284 ILE A C 1
ATOM 2231 O O . ILE A 1 284 ? 15.732 -3.615 -16.910 1.00 88.38 284 ILE A O 1
ATOM 2235 N N . GLN A 1 285 ? 15.010 -5.648 -16.301 1.00 88.81 285 GLN A N 1
ATOM 2236 C CA . GLN A 1 285 ? 15.745 -6.353 -17.358 1.00 88.81 285 GLN A CA 1
ATOM 2237 C C . GLN A 1 285 ? 15.280 -5.956 -18.759 1.00 88.81 285 GLN A C 1
ATOM 2239 O O . GLN A 1 285 ? 16.093 -5.851 -19.677 1.00 88.81 285 GLN A O 1
ATOM 2244 N N . THR A 1 286 ? 13.974 -5.735 -18.924 1.00 88.38 286 THR A N 1
ATOM 2245 C CA . THR A 1 286 ? 13.399 -5.272 -20.189 1.00 88.38 286 THR A CA 1
ATOM 2246 C C . THR A 1 286 ? 13.966 -3.895 -20.552 1.00 88.38 286 THR A C 1
ATOM 2248 O O . THR A 1 286 ? 14.441 -3.727 -21.670 1.00 88.38 286 THR A O 1
ATOM 2251 N N . LEU A 1 287 ? 14.040 -2.956 -19.600 1.00 87.19 287 LEU A N 1
ATOM 2252 C CA . LEU A 1 287 ? 14.650 -1.635 -19.806 1.00 87.19 287 LEU A CA 1
ATOM 2253 C C . LEU A 1 287 ? 16.160 -1.686 -20.070 1.00 87.19 287 LEU A C 1
ATOM 2255 O O . LEU A 1 287 ? 16.659 -0.958 -20.926 1.00 87.19 287 LEU A O 1
ATOM 2259 N N . GLU A 1 288 ? 16.898 -2.526 -19.341 1.00 87.75 288 GLU A N 1
ATOM 2260 C CA . GLU A 1 288 ? 18.337 -2.724 -19.568 1.00 87.75 288 GLU A CA 1
ATOM 2261 C C . GLU A 1 288 ? 18.596 -3.255 -20.988 1.00 87.75 288 GLU A C 1
ATOM 2263 O O . GLU A 1 288 ? 19.507 -2.773 -21.665 1.00 87.75 288 GLU A O 1
ATOM 2268 N N . LYS A 1 289 ? 17.747 -4.173 -21.478 1.00 86.88 289 LYS A N 1
ATOM 2269 C CA . LYS A 1 289 ? 17.784 -4.645 -22.866 1.00 86.88 289 LYS A CA 1
ATOM 2270 C C . LYS A 1 289 ? 17.397 -3.550 -23.861 1.00 86.88 289 LYS A C 1
ATOM 2272 O O . LYS A 1 289 ? 18.150 -3.312 -24.793 1.00 86.88 289 LYS A O 1
ATOM 2277 N N . GLU A 1 290 ? 16.278 -2.853 -23.663 1.00 82.81 290 GLU A N 1
ATOM 2278 C CA . GLU A 1 290 ? 15.825 -1.768 -24.551 1.00 82.81 290 GLU A CA 1
ATOM 2279 C C . GLU A 1 290 ? 16.909 -0.691 -24.730 1.00 82.81 290 GLU A C 1
ATOM 2281 O O . GLU A 1 290 ? 17.170 -0.266 -25.860 1.00 82.81 290 GLU A O 1
ATOM 2286 N N . LYS A 1 291 ? 17.599 -0.300 -23.646 1.00 84.31 291 LYS A N 1
ATOM 2287 C CA . LYS A 1 291 ? 18.741 0.625 -23.705 1.00 84.31 291 LYS A CA 1
ATOM 2288 C C . LYS A 1 291 ? 19.935 0.035 -24.462 1.00 84.31 291 LYS A C 1
ATOM 2290 O O . LYS A 1 291 ? 20.586 0.770 -25.210 1.00 84.31 291 LYS A O 1
ATOM 2295 N N . HIS A 1 292 ? 20.250 -1.244 -24.259 1.00 82.06 292 HIS A N 1
ATOM 2296 C CA . HIS A 1 292 ? 21.357 -1.914 -24.943 1.00 82.06 292 HIS A CA 1
ATOM 2297 C C . HIS A 1 292 ? 21.101 -2.023 -26.451 1.00 82.06 292 HIS A C 1
ATOM 2299 O O . HIS A 1 292 ? 21.881 -1.457 -27.214 1.00 82.06 292 HIS A O 1
ATOM 2305 N N . ASP A 1 293 ? 19.969 -2.616 -26.845 1.00 75.88 293 ASP A N 1
ATOM 2306 C CA . ASP A 1 293 ? 19.500 -2.742 -28.230 1.00 75.88 293 ASP A CA 1
ATOM 2307 C C . ASP A 1 293 ? 19.503 -1.363 -28.933 1.00 75.88 293 ASP A C 1
ATOM 2309 O O . ASP A 1 293 ? 19.975 -1.221 -30.061 1.00 75.88 293 ASP A O 1
ATOM 2313 N N . THR A 1 294 ? 19.064 -0.296 -28.244 1.00 73.44 294 THR A N 1
ATOM 2314 C CA . THR A 1 294 ? 19.083 1.055 -28.834 1.00 73.44 294 THR A CA 1
ATOM 2315 C C . THR A 1 294 ? 20.499 1.611 -29.011 1.00 73.44 294 THR A C 1
ATOM 2317 O O . THR A 1 294 ? 20.753 2.392 -29.927 1.00 73.44 294 THR A O 1
ATOM 2320 N N . THR A 1 295 ? 21.428 1.249 -28.127 1.00 73.06 295 THR A N 1
ATOM 2321 C CA . THR A 1 295 ? 22.823 1.698 -28.226 1.00 73.06 295 THR A CA 1
ATOM 2322 C C . THR A 1 295 ? 23.513 1.031 -29.417 1.00 73.06 295 THR A C 1
ATOM 2324 O O . THR A 1 295 ? 24.199 1.723 -30.162 1.00 73.06 295 THR A O 1
ATOM 2327 N N . GLU A 1 296 ? 23.244 -0.256 -29.672 1.00 67.81 296 GLU A N 1
ATOM 2328 C CA . GLU A 1 296 ? 23.709 -0.947 -30.886 1.00 67.81 296 GLU A CA 1
ATOM 2329 C C . GLU A 1 296 ? 23.172 -0.267 -32.157 1.00 67.81 296 GLU A C 1
ATOM 2331 O O . GLU A 1 296 ? 23.952 0.082 -33.040 1.00 67.81 296 GLU A O 1
ATOM 2336 N N . ILE A 1 297 ? 21.872 0.059 -32.202 1.00 65.88 297 ILE A N 1
ATOM 2337 C CA . ILE A 1 297 ? 21.257 0.790 -33.328 1.00 65.88 297 ILE A CA 1
ATOM 2338 C C . ILE A 1 297 ? 21.920 2.154 -33.567 1.00 65.88 297 ILE A C 1
ATOM 2340 O O . ILE A 1 297 ? 22.095 2.555 -34.720 1.00 65.88 297 ILE A O 1
ATOM 2344 N N . VAL A 1 298 ? 22.273 2.892 -32.510 1.00 63.84 298 VAL A N 1
ATOM 2345 C CA . VAL A 1 298 ? 22.977 4.180 -32.635 1.00 63.84 298 VAL A CA 1
ATOM 2346 C C . VAL A 1 298 ? 24.389 3.979 -33.188 1.00 63.84 298 VAL A C 1
ATOM 2348 O O . VAL A 1 298 ? 24.790 4.728 -34.081 1.00 63.84 298 VAL A O 1
ATOM 2351 N N . ASP A 1 299 ? 25.123 2.977 -32.703 1.00 63.31 299 ASP A N 1
ATOM 2352 C CA . ASP A 1 299 ? 26.505 2.717 -33.108 1.00 63.31 299 ASP A CA 1
ATOM 2353 C C . ASP A 1 299 ? 26.594 2.215 -34.563 1.00 63.31 299 ASP A C 1
ATOM 2355 O O . ASP A 1 299 ? 27.349 2.799 -35.349 1.00 63.31 299 ASP A O 1
ATOM 2359 N N . GLU A 1 300 ? 25.776 1.234 -34.966 1.00 57.84 300 GLU A N 1
ATOM 2360 C CA . GLU A 1 300 ? 25.708 0.709 -36.344 1.00 57.84 300 GLU A CA 1
ATOM 2361 C C . GLU A 1 300 ? 25.361 1.822 -37.348 1.00 57.84 300 GLU A C 1
ATOM 2363 O O . GLU A 1 300 ? 26.137 2.116 -38.266 1.00 57.84 300 GLU A O 1
ATOM 2368 N N . ASN A 1 301 ? 24.263 2.555 -37.104 1.00 54.53 301 ASN A N 1
ATOM 2369 C CA . ASN A 1 301 ? 23.871 3.692 -37.944 1.00 54.53 301 ASN A CA 1
ATOM 2370 C C . ASN A 1 301 ? 24.894 4.840 -37.919 1.00 54.53 301 ASN A C 1
ATOM 2372 O O . ASN A 1 301 ? 24.879 5.679 -38.820 1.00 54.53 301 ASN A O 1
ATOM 2376 N N . SER A 1 302 ? 25.780 4.923 -36.921 1.00 54.50 302 SER A N 1
ATOM 2377 C CA . SER A 1 302 ? 26.832 5.942 -36.906 1.00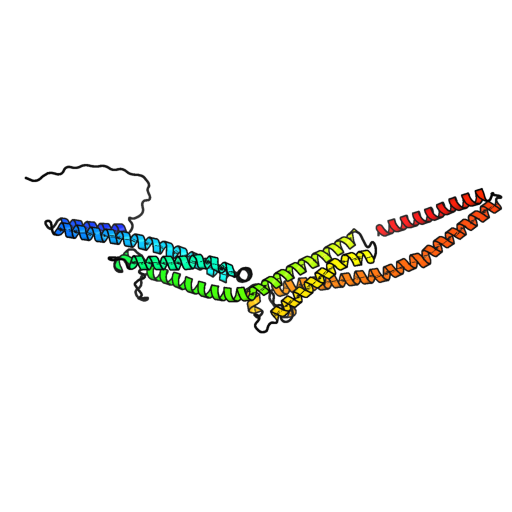 54.50 302 SER A CA 1
ATOM 2378 C C . SER A 1 302 ? 27.994 5.583 -37.831 1.00 54.50 302 SER A C 1
ATOM 2380 O O . SER A 1 302 ? 28.440 6.449 -38.581 1.00 54.50 302 SER A O 1
ATOM 2382 N N . VAL A 1 303 ? 28.468 4.333 -37.826 1.00 53.69 303 VAL A N 1
ATOM 2383 C CA . VAL A 1 303 ? 29.654 3.916 -38.591 1.00 53.69 303 VAL A CA 1
ATOM 2384 C C . VAL A 1 303 ? 29.297 3.655 -40.049 1.00 53.69 303 VAL A C 1
ATOM 2386 O O . VAL A 1 303 ? 29.976 4.143 -40.955 1.00 53.69 303 VAL A O 1
ATOM 2389 N N . GLU A 1 304 ? 28.213 2.926 -40.293 1.00 47.56 304 GLU A N 1
ATOM 2390 C CA . GLU A 1 304 ? 27.862 2.446 -41.629 1.00 47.56 304 GLU A CA 1
ATOM 2391 C C . GLU A 1 304 ? 27.258 3.565 -42.478 1.00 47.56 304 GLU A C 1
ATOM 2393 O O . GLU A 1 304 ? 27.639 3.726 -43.638 1.00 47.56 304 GLU A O 1
ATOM 2398 N N . ALA A 1 305 ? 26.427 4.437 -41.892 1.00 50.09 305 ALA A N 1
ATOM 2399 C CA . ALA A 1 305 ? 25.954 5.627 -42.596 1.00 50.09 305 ALA A CA 1
ATOM 2400 C C . ALA A 1 305 ? 27.082 6.645 -42.841 1.00 50.09 305 ALA A C 1
ATOM 2402 O O . ALA A 1 305 ? 27.054 7.330 -43.861 1.00 50.09 305 ALA A O 1
ATOM 2403 N N . GLN A 1 306 ? 28.094 6.747 -41.965 1.00 52.97 306 GLN A N 1
ATOM 2404 C CA . GLN A 1 306 ? 29.275 7.580 -42.237 1.00 52.97 306 GLN A CA 1
ATOM 2405 C C . GLN A 1 306 ? 30.108 7.023 -43.395 1.00 52.97 306 GLN A C 1
ATOM 2407 O O . GLN A 1 306 ? 30.484 7.794 -44.276 1.00 52.97 306 GLN A O 1
ATOM 2412 N N . GLN A 1 307 ? 30.353 5.709 -43.435 1.00 53.41 307 GLN A N 1
ATOM 2413 C CA . GLN A 1 307 ? 31.062 5.066 -44.546 1.00 53.41 307 GLN A CA 1
ATOM 2414 C C . GLN A 1 307 ? 30.281 5.188 -45.859 1.00 53.41 307 GLN A C 1
ATOM 2416 O O . GLN A 1 307 ? 30.838 5.637 -46.856 1.00 53.41 307 GLN A O 1
ATOM 2421 N N . LEU A 1 308 ? 28.981 4.881 -45.853 1.00 50.34 308 LEU A N 1
ATOM 2422 C CA . LEU A 1 308 ? 28.125 4.983 -47.035 1.00 50.34 308 LEU A CA 1
ATOM 2423 C C . LEU A 1 308 ? 28.044 6.426 -47.553 1.00 50.34 308 LEU A C 1
ATOM 2425 O O . LEU A 1 308 ? 28.197 6.660 -48.750 1.00 50.34 308 LEU A O 1
ATOM 2429 N N . ASN A 1 309 ? 27.864 7.407 -46.665 1.00 49.31 309 ASN A N 1
ATOM 2430 C CA . ASN A 1 309 ? 27.833 8.820 -47.038 1.00 49.31 309 ASN A CA 1
ATOM 2431 C C . ASN A 1 309 ? 29.200 9.299 -47.566 1.00 49.31 309 ASN A C 1
ATOM 2433 O O . ASN A 1 309 ? 29.242 10.036 -48.550 1.00 49.31 309 ASN A O 1
ATOM 2437 N N . ALA A 1 310 ? 30.315 8.840 -46.984 1.00 54.84 310 ALA A N 1
ATOM 2438 C CA . ALA A 1 310 ? 31.654 9.108 -47.510 1.00 54.84 310 ALA A CA 1
ATOM 2439 C C . ALA A 1 310 ? 31.836 8.521 -48.921 1.00 54.84 310 ALA A C 1
ATOM 2441 O O . ALA A 1 310 ? 32.175 9.263 -49.836 1.00 54.84 310 ALA A O 1
ATOM 2442 N N . THR A 1 311 ? 31.509 7.245 -49.149 1.00 55.66 311 THR A N 1
ATOM 2443 C CA . THR A 1 311 ? 31.575 6.608 -50.479 1.00 55.66 311 THR A CA 1
ATOM 2444 C C . THR A 1 311 ? 30.668 7.296 -51.510 1.00 55.66 311 THR A C 1
ATOM 2446 O O . THR A 1 311 ? 31.068 7.489 -52.659 1.00 55.66 311 THR A O 1
ATOM 2449 N N . ILE A 1 312 ? 29.466 7.739 -51.127 1.00 56.78 312 ILE A N 1
ATOM 2450 C CA . ILE A 1 312 ? 28.574 8.497 -52.022 1.00 56.78 312 ILE A CA 1
ATOM 2451 C C . ILE A 1 312 ? 29.204 9.844 -52.429 1.00 56.78 312 ILE A C 1
ATOM 2453 O O . ILE A 1 312 ? 29.170 10.208 -53.609 1.00 56.78 312 ILE A O 1
ATOM 2457 N N . PHE A 1 313 ? 29.795 10.586 -51.486 1.00 54.22 313 PHE A N 1
ATOM 2458 C CA . PHE A 1 313 ? 30.384 11.901 -51.764 1.00 54.22 313 PHE A CA 1
ATOM 2459 C C . PHE A 1 313 ? 31.782 11.852 -52.400 1.00 54.22 313 PHE A C 1
ATOM 2461 O O . PHE A 1 313 ? 32.104 12.737 -53.195 1.00 54.22 313 PHE A O 1
ATOM 2468 N N . GLU A 1 314 ? 32.607 10.854 -52.084 1.00 59.38 314 GLU A N 1
ATOM 2469 C CA . GLU A 1 314 ? 33.971 10.730 -52.611 1.00 59.38 314 GLU A CA 1
ATOM 2470 C C . GLU A 1 314 ? 34.008 9.993 -53.955 1.00 59.38 314 GLU A C 1
ATOM 2472 O O . GLU A 1 314 ? 34.633 10.493 -54.890 1.00 59.38 314 GLU A O 1
ATOM 2477 N N . ASP A 1 315 ? 33.291 8.873 -54.107 1.00 63.09 315 ASP A N 1
ATOM 2478 C CA . ASP A 1 315 ? 33.326 8.082 -55.343 1.00 63.09 315 ASP A CA 1
ATOM 2479 C C . ASP A 1 315 ? 32.192 8.466 -56.304 1.00 63.09 315 ASP A C 1
ATOM 2481 O O . ASP A 1 315 ? 32.441 8.861 -57.447 1.00 63.09 315 ASP A O 1
ATOM 2485 N N . ILE A 1 316 ? 30.930 8.387 -55.864 1.00 61.94 316 ILE A N 1
ATOM 2486 C CA . ILE A 1 316 ? 29.779 8.520 -56.777 1.00 61.94 316 ILE A CA 1
ATOM 2487 C C . ILE A 1 316 ? 29.651 9.954 -57.302 1.00 61.94 316 ILE A C 1
ATOM 2489 O O . ILE A 1 316 ? 29.526 10.155 -58.513 1.00 61.94 316 ILE A O 1
ATOM 2493 N N . PHE A 1 317 ? 29.732 10.965 -56.432 1.00 64.56 317 PHE A N 1
ATOM 2494 C CA . PHE A 1 317 ? 29.649 12.367 -56.855 1.00 64.56 317 PHE A CA 1
ATOM 2495 C C . PHE A 1 317 ? 30.785 12.751 -57.818 1.00 64.56 317 PHE A C 1
ATOM 2497 O O . PHE A 1 317 ? 30.541 13.432 -58.820 1.00 64.56 317 PHE A O 1
ATOM 2504 N N . VAL A 1 318 ? 32.013 12.276 -57.573 1.00 72.38 318 VAL A N 1
ATOM 2505 C CA . VAL A 1 318 ? 33.158 12.513 -58.467 1.00 72.38 318 VAL A CA 1
ATOM 2506 C C . VAL A 1 318 ? 32.947 11.826 -59.815 1.00 72.38 318 VAL A C 1
ATOM 2508 O O . VAL A 1 318 ? 33.104 12.480 -60.848 1.00 72.38 318 VAL A O 1
ATOM 2511 N N . ILE A 1 319 ? 32.522 10.558 -59.835 1.00 73.88 319 ILE A N 1
ATOM 2512 C CA . ILE A 1 319 ? 32.242 9.815 -61.074 1.00 73.88 319 ILE A CA 1
ATOM 2513 C C . ILE A 1 319 ? 31.136 10.497 -61.891 1.00 73.88 319 ILE A C 1
ATOM 2515 O O . ILE A 1 319 ? 31.312 10.714 -63.093 1.00 73.88 319 ILE A O 1
ATOM 2519 N N . VAL A 1 320 ? 30.016 10.883 -61.269 1.00 72.38 320 VAL A N 1
ATOM 2520 C CA . VAL A 1 320 ? 28.892 11.547 -61.956 1.00 72.38 320 VAL A CA 1
ATOM 2521 C C . VAL A 1 320 ? 29.308 12.914 -62.505 1.00 72.38 320 VAL A C 1
ATOM 2523 O O . VAL A 1 320 ? 29.006 13.224 -63.661 1.00 72.38 320 VAL A O 1
ATOM 2526 N N . ASN A 1 321 ? 30.046 13.717 -61.733 1.00 70.50 321 ASN A N 1
ATOM 2527 C CA . ASN A 1 321 ? 30.522 15.029 -62.172 1.00 70.50 321 ASN A CA 1
ATOM 2528 C C . ASN A 1 321 ? 31.540 14.913 -63.326 1.00 70.50 321 ASN A C 1
ATOM 2530 O O . ASN A 1 321 ? 31.392 15.578 -64.355 1.00 70.50 321 ASN A O 1
ATOM 2534 N N . GLN A 1 322 ? 32.518 14.007 -63.211 1.00 78.81 322 GLN A N 1
ATOM 2535 C CA . GLN A 1 322 ? 33.515 13.735 -64.252 1.00 78.81 322 GLN A CA 1
ATOM 2536 C C . GLN A 1 322 ? 32.854 13.228 -65.545 1.00 78.81 322 GLN A C 1
ATOM 2538 O O . GLN A 1 322 ? 33.115 13.757 -66.627 1.00 78.81 322 GLN A O 1
ATOM 2543 N N . THR A 1 323 ? 31.930 12.267 -65.436 1.00 79.06 323 THR A N 1
ATOM 2544 C CA . THR A 1 323 ? 31.197 11.702 -66.584 1.00 79.06 323 THR A CA 1
ATOM 2545 C C . THR A 1 323 ? 30.326 12.755 -67.264 1.00 79.06 323 THR A C 1
ATOM 2547 O O . THR A 1 323 ? 30.303 12.845 -68.492 1.00 79.06 323 THR A O 1
ATOM 2550 N N . THR A 1 324 ? 29.658 13.609 -66.483 1.00 76.31 324 THR A N 1
ATOM 2551 C CA . THR A 1 324 ? 28.864 14.730 -67.005 1.00 76.31 324 THR A CA 1
ATOM 2552 C C . THR A 1 324 ? 29.746 15.735 -67.749 1.00 76.31 324 THR A C 1
ATOM 2554 O O . THR A 1 324 ? 29.401 16.155 -68.855 1.00 76.31 324 THR A O 1
ATOM 2557 N N . HIS A 1 325 ? 30.905 16.093 -67.189 1.00 73.88 325 HIS A N 1
ATOM 2558 C CA . HIS A 1 325 ? 31.864 16.993 -67.829 1.00 73.88 325 HIS A CA 1
ATOM 2559 C C . HIS A 1 325 ? 32.395 16.423 -69.154 1.00 73.88 325 HIS A C 1
ATOM 2561 O O . HIS A 1 325 ? 32.413 17.125 -70.170 1.00 73.88 325 HIS A O 1
ATOM 2567 N N . ASP A 1 326 ? 32.780 15.146 -69.182 1.00 79.75 326 ASP A N 1
ATOM 2568 C CA . ASP A 1 326 ? 33.306 14.505 -70.388 1.00 79.75 326 ASP A CA 1
ATOM 2569 C C . ASP A 1 326 ? 32.217 14.279 -71.452 1.00 79.75 326 ASP A C 1
ATOM 2571 O O . ASP A 1 326 ? 32.468 14.497 -72.641 1.00 79.75 326 ASP A O 1
ATOM 2575 N N . PHE A 1 327 ? 30.976 13.977 -71.056 1.00 76.50 327 PHE A N 1
ATOM 2576 C CA . PHE A 1 327 ? 29.828 13.946 -71.967 1.00 76.50 327 PHE A CA 1
ATOM 2577 C C . PHE A 1 327 ? 29.542 15.326 -72.581 1.00 76.50 327 PHE A C 1
ATOM 2579 O O . PHE A 1 327 ? 29.434 15.458 -73.804 1.00 76.50 327 PHE A O 1
ATOM 2586 N N . VAL A 1 328 ? 29.510 16.384 -71.763 1.00 71.06 328 VAL A N 1
ATOM 2587 C CA . VAL A 1 328 ? 29.371 17.774 -72.231 1.00 71.06 328 VAL A CA 1
ATOM 2588 C C . VAL A 1 328 ? 30.503 18.149 -73.195 1.00 71.06 328 VAL A C 1
ATOM 2590 O O . VAL A 1 328 ? 30.254 18.755 -74.240 1.00 71.06 328 VAL A O 1
ATOM 2593 N N . ARG A 1 329 ? 31.742 17.736 -72.908 1.00 70.38 329 ARG A N 1
ATOM 2594 C CA . ARG A 1 329 ? 32.898 17.943 -73.789 1.00 70.38 329 ARG A CA 1
ATOM 2595 C C . ARG A 1 329 ? 32.750 17.214 -75.128 1.00 70.38 329 ARG A C 1
ATOM 2597 O O . ARG A 1 329 ? 33.077 17.795 -76.164 1.00 70.38 329 ARG A O 1
ATOM 2604 N N . LEU A 1 330 ? 32.228 15.987 -75.141 1.00 73.69 330 LEU A N 1
ATOM 2605 C CA . LEU A 1 330 ? 31.930 15.244 -76.372 1.00 73.69 330 LEU A CA 1
ATOM 2606 C C . LEU A 1 330 ? 30.835 15.925 -77.204 1.00 73.69 330 LEU A C 1
ATOM 2608 O O . LEU A 1 330 ? 30.982 16.028 -78.423 1.00 73.69 330 LEU A O 1
ATOM 2612 N N . VAL A 1 331 ? 29.785 16.455 -76.567 1.00 73.62 331 VAL A N 1
ATOM 2613 C CA . VAL A 1 331 ? 28.741 17.249 -77.238 1.00 73.62 331 VAL A CA 1
ATOM 2614 C C . VAL A 1 331 ? 29.335 18.514 -77.867 1.00 73.62 331 VAL A C 1
ATOM 2616 O O . VAL A 1 331 ? 29.114 18.764 -79.051 1.00 73.62 331 VAL A O 1
ATOM 2619 N N . LEU A 1 332 ? 30.154 19.274 -77.129 1.00 64.06 332 LEU A N 1
ATOM 2620 C CA . LEU A 1 332 ? 30.851 20.455 -77.659 1.00 64.06 332 LEU A CA 1
ATOM 2621 C C . LEU A 1 332 ? 31.730 20.109 -78.876 1.00 64.06 332 LEU A C 1
ATOM 2623 O O . LEU A 1 332 ? 31.685 20.806 -79.889 1.00 64.06 332 LEU A O 1
ATOM 2627 N N . LEU A 1 333 ? 32.492 19.011 -78.809 1.00 67.88 333 LEU A N 1
ATOM 2628 C CA . LEU A 1 333 ? 33.345 18.549 -79.911 1.00 67.88 333 LEU A CA 1
ATOM 2629 C C . LEU A 1 333 ? 32.540 18.092 -81.137 1.00 67.88 333 LEU A C 1
ATOM 2631 O O . LEU A 1 333 ? 32.953 18.354 -82.268 1.00 67.88 333 LEU A O 1
ATOM 2635 N N . LYS A 1 334 ? 31.402 17.421 -80.930 1.00 77.75 334 LYS A N 1
ATOM 2636 C CA . LYS A 1 334 ? 30.494 16.984 -81.999 1.00 77.75 334 LYS A CA 1
ATOM 2637 C C . LYS A 1 334 ? 29.887 18.183 -82.726 1.00 77.75 334 LYS A C 1
ATOM 2639 O O . LYS A 1 334 ? 30.009 18.281 -83.943 1.00 77.75 334 LYS A O 1
ATOM 2644 N N . GLU A 1 335 ? 29.278 19.111 -81.992 1.00 72.94 335 GLU A N 1
ATOM 2645 C CA . GLU A 1 335 ? 28.618 20.272 -82.595 1.00 72.94 335 GLU A CA 1
ATOM 2646 C C . GLU A 1 335 ? 29.633 21.233 -83.241 1.00 72.94 335 GLU A C 1
ATOM 2648 O O . GLU A 1 335 ? 29.382 21.758 -84.326 1.00 72.94 335 GLU A O 1
ATOM 2653 N N . GLY A 1 336 ? 30.831 21.380 -82.662 1.00 58.69 336 GLY A N 1
ATOM 2654 C CA . GLY A 1 336 ? 31.928 22.136 -83.275 1.00 58.69 336 GLY A CA 1
ATOM 2655 C C . GLY A 1 336 ? 32.425 21.536 -84.594 1.00 58.69 336 GLY A C 1
ATOM 2656 O O . GLY A 1 336 ? 32.650 22.271 -85.554 1.00 58.69 336 GLY A O 1
ATOM 2657 N N . ARG A 1 337 ? 32.524 20.201 -84.694 1.00 72.88 337 ARG A N 1
ATOM 2658 C CA . ARG A 1 337 ? 32.836 19.508 -85.963 1.00 72.88 337 ARG A CA 1
ATOM 2659 C C . ARG A 1 337 ? 31.751 19.688 -87.027 1.00 72.88 337 ARG A C 1
ATOM 2661 O O . ARG A 1 337 ? 32.073 19.670 -88.210 1.00 72.88 337 ARG A O 1
ATOM 2668 N N . ASN A 1 338 ? 30.505 19.914 -86.615 1.00 79.75 338 ASN A N 1
ATOM 2669 C CA . ASN A 1 338 ? 29.381 20.215 -87.504 1.00 79.75 338 ASN A CA 1
ATOM 2670 C C . ASN A 1 338 ? 29.306 21.706 -87.907 1.00 79.75 338 ASN A C 1
ATOM 2672 O O . ASN A 1 338 ? 28.352 22.113 -88.567 1.00 79.75 338 ASN A O 1
ATOM 2676 N N . GLY A 1 339 ? 30.288 22.531 -87.518 1.00 66.94 339 GLY A N 1
ATOM 2677 C CA . GLY A 1 339 ? 30.346 23.955 -87.867 1.00 66.94 339 GLY A CA 1
ATOM 2678 C C . GLY A 1 339 ? 29.448 24.863 -87.020 1.00 66.94 339 GLY A C 1
ATOM 2679 O O . GLY A 1 339 ? 29.199 26.004 -87.412 1.00 66.94 339 GLY A O 1
ATOM 2680 N N . ALA A 1 340 ? 28.952 24.393 -85.870 1.00 76.69 340 ALA A N 1
ATOM 2681 C CA . ALA A 1 340 ? 28.127 25.205 -84.982 1.00 76.69 340 ALA A CA 1
ATOM 2682 C C . ALA A 1 340 ? 28.916 26.382 -84.376 1.00 76.69 340 ALA A C 1
ATOM 2684 O O . ALA A 1 340 ? 30.086 26.261 -84.008 1.00 76.69 340 ALA A O 1
ATOM 2685 N N . THR A 1 341 ? 28.255 27.529 -84.204 1.00 75.25 341 THR A N 1
ATOM 2686 C CA . THR A 1 341 ? 28.840 28.681 -83.496 1.00 75.25 341 THR A CA 1
ATOM 2687 C C . THR A 1 341 ? 28.991 28.399 -81.997 1.00 75.25 341 THR A C 1
ATOM 2689 O O . THR A 1 341 ? 28.275 27.571 -81.432 1.00 75.25 341 THR A O 1
ATOM 2692 N N . SER A 1 342 ? 29.869 29.134 -81.306 1.00 57.31 342 SER A N 1
ATOM 2693 C CA . SER A 1 342 ? 30.073 29.002 -79.851 1.00 57.31 342 SER A CA 1
ATOM 2694 C C . SER A 1 342 ? 28.778 29.119 -79.037 1.00 57.31 342 SER A C 1
ATOM 2696 O O . SER A 1 342 ? 28.557 28.337 -78.113 1.00 57.31 342 SER A O 1
ATOM 2698 N N . GLY A 1 343 ? 27.876 30.028 -79.421 1.00 56.69 343 GLY A N 1
ATOM 2699 C CA . GLY A 1 343 ? 26.562 30.178 -78.791 1.00 56.69 343 GLY A CA 1
ATOM 2700 C C . GLY A 1 343 ? 25.612 28.996 -79.027 1.00 56.69 343 GLY A C 1
ATOM 2701 O O . GLY A 1 343 ? 24.792 28.696 -78.161 1.00 56.69 343 GLY A O 1
ATOM 2702 N N . GLN A 1 344 ? 25.723 28.300 -80.163 1.00 65.38 344 GLN A N 1
ATOM 2703 C CA . GLN A 1 344 ? 24.963 27.074 -80.442 1.00 65.38 344 GLN A CA 1
ATOM 2704 C C . GLN A 1 344 ? 25.559 25.875 -79.695 1.00 65.38 344 GLN A C 1
ATOM 2706 O O . GLN A 1 344 ? 24.814 25.152 -79.038 1.00 65.38 344 GLN A O 1
ATOM 2711 N N . MET A 1 345 ? 26.888 25.725 -79.710 1.00 56.91 345 MET A N 1
ATOM 2712 C CA . MET A 1 345 ? 27.604 24.692 -78.952 1.00 56.91 345 MET A CA 1
ATOM 2713 C C . MET A 1 345 ? 27.282 24.767 -77.453 1.00 56.91 345 MET A C 1
ATOM 2715 O O . MET A 1 345 ? 26.923 23.756 -76.858 1.00 56.91 345 MET A O 1
ATOM 2719 N N . ALA A 1 346 ? 27.315 25.961 -76.850 1.00 59.91 346 ALA A N 1
ATOM 2720 C CA . ALA A 1 346 ? 26.996 26.149 -75.433 1.00 59.91 346 ALA A CA 1
ATOM 2721 C C . ALA A 1 346 ? 25.532 25.807 -75.081 1.00 59.91 346 ALA A C 1
ATOM 2723 O O . ALA A 1 346 ? 25.267 25.250 -74.015 1.00 59.91 346 ALA A O 1
ATOM 2724 N N . ARG A 1 347 ? 24.572 26.101 -75.973 1.00 71.00 347 ARG A N 1
ATOM 2725 C CA . ARG A 1 347 ? 23.161 25.712 -75.786 1.00 71.00 347 ARG A CA 1
ATOM 2726 C C . ARG A 1 347 ? 22.965 24.205 -75.922 1.00 71.00 347 ARG A C 1
ATOM 2728 O O . ARG A 1 347 ? 22.275 23.620 -75.096 1.00 71.00 347 ARG A O 1
ATOM 2735 N N . ALA A 1 348 ? 23.588 23.579 -76.920 1.00 73.19 348 ALA A N 1
ATOM 2736 C CA . ALA A 1 348 ? 23.543 22.131 -77.097 1.00 73.19 348 ALA A CA 1
ATOM 2737 C C . ALA A 1 348 ? 24.152 21.412 -75.883 1.00 73.19 348 ALA A C 1
ATOM 2739 O O . ALA A 1 348 ? 23.500 20.558 -75.296 1.00 73.19 348 ALA A O 1
ATOM 2740 N N . ALA A 1 349 ? 25.345 21.826 -75.450 1.00 71.25 349 ALA A N 1
ATOM 2741 C CA . ALA A 1 349 ? 26.011 21.332 -74.247 1.00 71.25 349 ALA A CA 1
ATOM 2742 C C . ALA A 1 349 ? 25.122 21.408 -72.998 1.00 71.25 349 ALA A C 1
ATOM 2744 O O . ALA A 1 349 ? 24.985 20.414 -72.290 1.00 71.25 349 ALA A O 1
ATOM 2745 N N . ARG A 1 350 ? 24.469 22.555 -72.758 1.00 73.81 350 ARG A N 1
ATOM 2746 C CA . ARG A 1 350 ? 23.521 22.711 -71.647 1.00 73.81 350 ARG A CA 1
ATOM 2747 C C . ARG A 1 350 ? 22.332 21.756 -71.781 1.00 73.81 350 ARG A C 1
ATOM 2749 O O . ARG A 1 350 ? 22.035 21.043 -70.832 1.00 73.81 350 ARG A O 1
ATOM 2756 N N . ASN A 1 351 ? 21.673 21.719 -72.938 1.00 79.75 351 ASN A N 1
ATOM 2757 C CA . ASN A 1 351 ? 20.470 20.905 -73.133 1.00 79.75 351 ASN A CA 1
ATOM 2758 C C . ASN A 1 351 ? 20.763 19.401 -73.015 1.00 79.75 351 ASN A C 1
ATOM 2760 O O . ASN A 1 351 ? 20.073 18.704 -72.278 1.00 79.75 351 ASN A O 1
ATOM 2764 N N . TYR A 1 352 ? 21.805 18.905 -73.688 1.00 78.50 352 TYR A N 1
ATOM 2765 C CA . TYR A 1 352 ? 22.201 17.499 -73.594 1.00 78.50 352 TYR A CA 1
ATOM 2766 C C . TYR A 1 352 ? 22.727 17.145 -72.194 1.00 78.50 352 TYR A C 1
ATOM 2768 O O . TYR A 1 352 ? 22.428 16.060 -71.709 1.00 78.50 352 TYR A O 1
ATOM 2776 N N . GLY A 1 353 ? 23.442 18.053 -71.517 1.00 74.50 353 GLY A N 1
ATOM 2777 C CA . GLY A 1 353 ? 23.859 17.866 -70.123 1.00 74.50 353 GLY A CA 1
ATOM 2778 C C . GLY A 1 353 ? 22.673 17.726 -69.161 1.00 74.50 353 GLY A C 1
ATOM 2779 O O . GLY A 1 353 ? 22.658 16.804 -68.352 1.00 74.50 353 GLY A O 1
ATOM 2780 N N . HIS A 1 354 ? 21.640 18.567 -69.299 1.00 77.56 354 HIS A N 1
ATOM 2781 C CA . HIS A 1 354 ? 20.394 18.416 -68.537 1.00 77.56 354 HIS A CA 1
ATOM 2782 C C . HIS A 1 354 ? 19.696 17.084 -68.833 1.00 77.56 354 HIS A C 1
ATOM 2784 O O . HIS A 1 354 ? 19.366 16.367 -67.897 1.00 77.56 354 HIS A O 1
ATOM 2790 N N . MET A 1 355 ? 19.539 16.708 -70.109 1.00 80.25 355 MET A N 1
ATOM 2791 C CA . MET A 1 355 ? 18.924 15.425 -70.484 1.00 80.25 355 MET A CA 1
ATOM 2792 C C . MET A 1 355 ? 19.684 14.210 -69.931 1.00 80.25 355 MET A C 1
ATOM 2794 O O . MET A 1 355 ? 19.060 13.214 -69.578 1.00 80.25 355 MET A O 1
ATOM 2798 N N . PHE A 1 356 ? 21.016 14.280 -69.857 1.00 79.81 356 PHE A N 1
ATOM 2799 C CA . PHE A 1 356 ? 21.845 13.222 -69.280 1.00 79.81 356 PHE A CA 1
ATOM 2800 C C . PHE A 1 356 ? 21.600 13.075 -67.771 1.00 79.81 356 PHE A C 1
ATOM 2802 O O . PHE A 1 356 ? 21.340 11.969 -67.304 1.00 79.81 356 PHE A O 1
ATOM 2809 N N . ILE A 1 357 ? 21.593 14.186 -67.026 1.00 78.38 357 ILE A N 1
ATOM 2810 C CA . ILE A 1 357 ? 21.311 14.186 -65.581 1.00 78.38 357 ILE A CA 1
ATOM 2811 C C . ILE A 1 357 ? 19.866 13.739 -65.300 1.00 78.38 357 ILE A C 1
ATOM 2813 O O . ILE A 1 357 ? 19.651 12.895 -64.438 1.00 78.38 357 ILE A O 1
ATOM 2817 N N . GLU A 1 358 ? 18.875 14.237 -66.047 1.00 81.25 358 GLU A N 1
ATOM 2818 C CA . GLU A 1 358 ? 17.473 13.806 -65.914 1.00 81.25 358 GLU A CA 1
ATOM 2819 C C . GLU A 1 358 ? 17.275 12.316 -66.228 1.00 81.25 358 GLU A C 1
ATOM 2821 O O . GLU A 1 358 ? 16.405 11.679 -65.637 1.00 81.25 358 GLU A O 1
ATOM 2826 N N . GLY A 1 359 ? 18.062 11.756 -67.152 1.00 83.31 359 GLY A N 1
ATOM 2827 C CA . GLY A 1 359 ? 18.075 10.321 -67.434 1.00 83.31 359 GLY A CA 1
ATOM 2828 C C . GLY A 1 359 ? 18.605 9.508 -66.254 1.00 83.31 359 GLY A C 1
ATOM 2829 O O . GLY A 1 359 ? 17.949 8.563 -65.830 1.00 83.31 359 GLY A O 1
ATOM 2830 N N . LEU A 1 360 ? 19.745 9.917 -65.683 1.00 79.31 360 LEU A N 1
ATOM 2831 C CA . LEU A 1 360 ? 20.322 9.274 -64.495 1.00 79.31 360 LEU A CA 1
ATOM 2832 C C . LEU A 1 360 ? 19.382 9.336 -63.283 1.00 79.31 360 LEU A C 1
ATOM 2834 O O . LEU A 1 360 ? 19.248 8.344 -62.574 1.00 79.31 360 LEU A O 1
ATOM 2838 N N . LEU A 1 361 ? 18.712 10.474 -63.064 1.00 75.88 361 LEU A N 1
ATOM 2839 C CA . LEU A 1 361 ? 17.752 10.632 -61.967 1.00 75.88 361 LEU A CA 1
ATOM 2840 C C . LEU A 1 361 ? 16.544 9.701 -62.126 1.00 75.88 361 LEU A C 1
ATOM 2842 O O . LEU A 1 361 ? 16.182 9.032 -61.170 1.00 75.88 361 LEU A O 1
ATOM 2846 N N . LYS A 1 362 ? 15.973 9.577 -63.332 1.00 80.38 362 LYS A N 1
ATOM 2847 C CA . LYS A 1 362 ? 14.842 8.661 -63.578 1.00 80.38 362 LYS A CA 1
ATOM 2848 C C . LYS A 1 362 ? 15.196 7.192 -63.373 1.00 80.38 362 LYS A C 1
ATOM 2850 O O . LYS A 1 362 ? 14.361 6.439 -62.882 1.00 80.38 362 LYS A O 1
ATOM 2855 N N . GLU A 1 363 ? 16.404 6.786 -63.756 1.00 76.44 363 GLU A N 1
ATOM 2856 C CA . GLU A 1 363 ? 16.866 5.415 -63.528 1.00 76.44 363 GLU A CA 1
ATOM 2857 C C . GLU A 1 363 ? 17.086 5.161 -62.025 1.00 76.44 363 GLU A C 1
ATOM 2859 O O . GLU A 1 363 ? 16.719 4.106 -61.515 1.00 76.44 363 GLU A O 1
ATOM 2864 N N . ALA A 1 364 ? 17.615 6.151 -61.294 1.00 69.69 364 ALA A N 1
ATOM 2865 C CA . ALA A 1 364 ? 17.767 6.085 -59.841 1.00 69.69 364 ALA A CA 1
ATOM 2866 C C . ALA A 1 364 ? 16.412 6.031 -59.109 1.00 69.69 364 ALA A C 1
ATOM 2868 O O . ALA A 1 364 ? 16.247 5.203 -58.214 1.00 69.69 364 ALA A O 1
ATOM 2869 N N . ASP A 1 365 ? 15.437 6.847 -59.524 1.00 65.19 365 ASP A N 1
ATOM 2870 C CA . ASP A 1 365 ? 14.063 6.816 -59.008 1.00 65.19 365 ASP A CA 1
ATOM 2871 C C . ASP A 1 365 ? 13.426 5.434 -59.237 1.00 65.19 365 ASP A C 1
ATOM 2873 O O . ASP A 1 365 ? 12.822 4.878 -58.325 1.00 65.19 365 ASP A O 1
ATOM 2877 N N . ALA A 1 366 ? 13.610 4.834 -60.422 1.00 74.25 366 ALA A N 1
ATOM 2878 C CA . ALA A 1 366 ? 13.091 3.501 -60.736 1.00 74.25 366 ALA A CA 1
ATOM 2879 C C . ALA A 1 366 ? 13.714 2.390 -59.866 1.00 74.25 366 ALA A C 1
ATOM 2881 O O . ALA A 1 366 ? 12.999 1.494 -59.420 1.00 74.25 366 ALA A O 1
ATOM 2882 N N . ILE A 1 367 ? 15.021 2.468 -59.590 1.00 68.44 367 ILE A N 1
ATOM 2883 C CA . ILE A 1 367 ? 15.724 1.535 -58.693 1.00 68.44 367 ILE A CA 1
ATOM 2884 C C . ILE A 1 367 ? 15.244 1.706 -57.241 1.00 68.44 367 ILE A C 1
ATOM 2886 O O . ILE A 1 367 ? 15.038 0.714 -56.542 1.00 68.44 367 ILE A O 1
ATOM 2890 N N . ALA A 1 368 ? 15.022 2.943 -56.786 1.00 59.00 368 ALA A N 1
ATOM 2891 C CA . ALA A 1 368 ? 14.481 3.218 -55.454 1.00 59.00 368 ALA A CA 1
ATOM 2892 C C . ALA A 1 368 ? 13.041 2.689 -55.295 1.00 59.00 368 ALA A C 1
ATOM 2894 O O . ALA A 1 368 ? 12.721 2.058 -54.287 1.00 59.00 368 ALA A O 1
ATOM 2895 N N . ASP A 1 369 ? 12.200 2.877 -56.315 1.00 59.00 369 ASP A N 1
ATOM 2896 C CA . ASP A 1 369 ? 10.834 2.345 -56.403 1.00 59.00 369 ASP A CA 1
ATOM 2897 C C . ASP A 1 369 ? 10.781 0.806 -56.375 1.00 59.00 369 ASP A C 1
ATOM 2899 O O . ASP A 1 369 ? 9.798 0.228 -55.906 1.00 59.00 369 ASP A O 1
ATOM 2903 N N . GLU A 1 370 ? 11.803 0.132 -56.912 1.00 62.75 370 GLU A N 1
ATOM 2904 C CA . GLU A 1 370 ? 11.922 -1.330 -56.898 1.00 62.75 370 GLU A CA 1
ATOM 2905 C C . GLU A 1 370 ? 12.387 -1.836 -55.523 1.00 62.75 370 GLU A C 1
ATOM 2907 O O . GLU A 1 370 ? 11.769 -2.746 -54.969 1.00 62.75 370 GLU A O 1
ATOM 2912 N N . ALA A 1 371 ? 13.380 -1.177 -54.914 1.00 42.09 371 ALA A N 1
ATOM 2913 C CA . ALA A 1 371 ? 13.882 -1.496 -53.574 1.00 42.09 371 ALA A CA 1
ATOM 2914 C C . ALA A 1 371 ? 12.854 -1.268 -52.445 1.00 42.09 371 ALA A C 1
ATOM 2916 O O . ALA A 1 371 ? 12.944 -1.898 -51.397 1.00 42.09 371 ALA A O 1
ATOM 2917 N N . GLN A 1 372 ? 11.856 -0.398 -52.642 1.00 39.31 372 GLN A N 1
ATOM 2918 C CA . GLN A 1 372 ? 10.739 -0.215 -51.698 1.00 39.31 372 GLN A CA 1
ATOM 2919 C C . GLN A 1 372 ? 9.633 -1.283 -51.817 1.00 39.31 372 GLN A C 1
ATOM 2921 O O . GLN A 1 372 ? 8.677 -1.263 -51.040 1.00 39.31 372 GLN A O 1
ATOM 2926 N N . ARG A 1 373 ? 9.710 -2.186 -52.806 1.00 44.19 373 ARG A N 1
ATOM 2927 C CA . ARG A 1 373 ? 8.704 -3.240 -53.060 1.00 44.19 373 ARG A CA 1
ATOM 2928 C C . ARG A 1 373 ? 9.202 -4.654 -52.746 1.00 44.19 373 ARG A C 1
ATOM 2930 O O . ARG A 1 373 ? 8.391 -5.581 -52.788 1.00 44.19 373 ARG A O 1
ATOM 2937 N N . SER A 1 374 ? 10.498 -4.804 -52.475 1.00 39.03 374 SER A N 1
ATOM 2938 C CA . SER A 1 374 ? 11.167 -6.027 -52.010 1.00 39.03 374 SER A CA 1
ATOM 2939 C C . SER A 1 374 ? 11.207 -6.105 -50.489 1.00 39.03 374 SER A C 1
ATOM 2941 O O . SER A 1 374 ? 10.860 -7.185 -49.966 1.00 39.03 374 SER A O 1
#

Foldseek 3Di:
DDDDDDDDDDDDDDDDDDDDPDQLLVVVLVVLLVVLVVQVVPDPPVSNVVSVVSNVLSVVQSVLLVQLVVLQVVLLVLLVVLLVQLVVLLQQLQVCLQPVVSNVVSVVSVVVSVVSVVVNVVSCPDPSHDDPVVCVSSVAADPVPPPPVPGDPNVVVSVVSNVSSVVSNVVSVVSSVVSPVCNVLVVLVVQLVVLLVVLVVLLVVLVVCCVPVNDPALVVLVVSVVVSVVSVVVNVVSLVVSQVQLQPPPHDDPVSCLSNLHARNDPDLVPDDHPSSVVSVVSVVVSVVSVVVSVVVSVCRVPVVVVVVCCCVPPVVVVLVVVLVVVLVVQLVVVVVVVDDPVRSVVSSVVVSVVVVVVVVVVVVVVVVVVVVD

Radius of gyration: 47.7 Å; chains: 1; bounding box: 106×48×143 Å

Sequence (374 aa):
MRPLLATTLLVAASNGQVFGSAPAASLAAEKRADSAIMYMKQYEDDGFEKAKDIAKLALKQADQLNRYRHVIDQLKQVSSLAYTCYDGYQSNGGKSVADPARIEDCDVQYHRAESLLGQVRQVSAEPDFPQSAWVFEAKLPDIRDGRTSLQGSATKELQDLLHGLSQVANKASAVQEQAERLHPYYEQVQSLDKSISKTKKCYDAFYDKLQKDGVQSPNAILGEIQVCDKDYTEFHQKLDETRKTARESDFPGGEVLSSVELPNLRDGFESSRDNQTQHLWQDIQTLEKEKHDTTEIVDENSVEAQQLNATIFEDIFVIVNQTTHDFVRLVLLKEGRNGATSGQMARAARNYGHMFIEGLLKEADAIADEAQRS

Organism: Metarhizium rileyi (strain RCEF 4871) (NCBI:txid1649241)